Protein AF-0000000067639498 (afdb_homodimer)

Radius of gyration: 26.18 Å; Cα contacts (8 Å, |Δi|>4): 269; chains: 2; bounding box: 60×98×75 Å

Structure (mmCIF, N/CA/C/O backbone):
data_AF-0000000067639498-model_v1
#
loop_
_entity.id
_entity.type
_entity.pdbx_description
1 polymer 'RING-type domain-containing protein'
#
loop_
_atom_site.group_PDB
_atom_site.id
_atom_site.type_symbol
_atom_site.label_atom_id
_atom_site.label_alt_id
_atom_site.label_comp_id
_atom_site.label_asym_id
_atom_site.label_entity_id
_atom_site.label_seq_id
_atom_site.pdbx_PDB_ins_code
_atom_site.Cartn_x
_atom_site.Cartn_y
_atom_site.Cartn_z
_atom_site.occupancy
_atom_site.B_iso_or_equiv
_atom_site.auth_seq_id
_atom_site.auth_comp_id
_atom_site.auth_asym_id
_atom_site.auth_atom_id
_atom_site.pdbx_PDB_model_num
ATOM 1 N N . MET A 1 1 ? 8.68 11.305 17.203 1 74.62 1 MET A N 1
ATOM 2 C CA . MET A 1 1 ? 9.133 11.742 15.891 1 74.62 1 MET A CA 1
ATOM 3 C C . MET A 1 1 ? 8.445 13.031 15.477 1 74.62 1 MET A C 1
ATOM 5 O O . MET A 1 1 ? 7.238 13.195 15.688 1 74.62 1 MET A O 1
ATOM 9 N N . GLU A 1 2 ? 9.227 13.93 15.109 1 85.25 2 GLU A N 1
ATOM 10 C CA . GLU A 1 2 ? 8.695 15.219 14.664 1 85.25 2 GLU A CA 1
ATOM 11 C C . GLU A 1 2 ? 8.008 15.086 13.312 1 85.25 2 GLU A C 1
ATOM 13 O O . GLU A 1 2 ? 8.328 14.195 12.523 1 85.25 2 GLU A O 1
ATOM 18 N N . LEU A 1 3 ? 7.055 15.906 13.141 1 85.56 3 LEU A N 1
ATOM 19 C CA . LEU A 1 3 ? 6.27 15.891 11.906 1 85.56 3 LEU A CA 1
ATOM 20 C C . LEU A 1 3 ? 7.172 16.031 10.688 1 85.56 3 LEU A C 1
ATOM 22 O O . LEU A 1 3 ? 6.992 15.32 9.695 1 85.56 3 LEU A O 1
ATOM 26 N N . VAL A 1 4 ? 8.141 16.906 10.781 1 86.62 4 VAL A N 1
ATOM 27 C CA . VAL A 1 4 ? 9.023 17.156 9.648 1 86.62 4 VAL A CA 1
ATOM 28 C C . VAL A 1 4 ? 9.82 15.883 9.32 1 86.62 4 VAL A C 1
ATOM 30 O O . VAL A 1 4 ? 10 15.539 8.156 1 86.62 4 VAL A O 1
ATOM 33 N N . THR A 1 5 ? 10.312 15.18 10.312 1 92.62 5 THR A N 1
ATOM 34 C CA . THR A 1 5 ? 11.055 13.945 10.117 1 92.62 5 THR A CA 1
ATOM 35 C C . THR A 1 5 ? 10.164 12.859 9.531 1 92.62 5 THR A C 1
ATOM 37 O O . THR A 1 5 ? 10.586 12.109 8.648 1 92.62 5 THR A O 1
ATOM 40 N N . ALA A 1 6 ? 8.961 12.805 10 1 92.25 6 ALA A N 1
ATOM 41 C CA . ALA A 1 6 ? 8.016 11.82 9.484 1 92.25 6 ALA A CA 1
ATOM 42 C C . ALA A 1 6 ? 7.727 12.062 8 1 92.25 6 ALA A C 1
ATOM 44 O O . ALA A 1 6 ? 7.602 11.109 7.227 1 92.25 6 ALA A O 1
ATOM 45 N N . LEU A 1 7 ? 7.633 13.312 7.668 1 91.81 7 LEU A N 1
ATOM 46 C CA . LEU A 1 7 ? 7.34 13.641 6.277 1 91.81 7 LEU A CA 1
ATOM 47 C C . LEU A 1 7 ? 8.531 13.328 5.383 1 91.81 7 LEU A C 1
ATOM 49 O O . LEU A 1 7 ? 8.367 12.898 4.238 1 91.81 7 LEU A O 1
ATOM 53 N N . VAL A 1 8 ? 9.758 13.586 5.848 1 94.12 8 VAL A N 1
ATOM 54 C CA . VAL A 1 8 ? 10.961 13.242 5.105 1 94.12 8 VAL A CA 1
ATOM 55 C C . VAL A 1 8 ? 11.039 11.727 4.914 1 94.12 8 VAL A C 1
ATOM 57 O O . VAL A 1 8 ? 11.344 11.25 3.822 1 94.12 8 VAL A O 1
ATOM 60 N N . ASN A 1 9 ? 10.828 10.969 5.973 1 96.25 9 ASN A N 1
ATOM 61 C CA . ASN A 1 9 ? 10.828 9.516 5.895 1 96.25 9 ASN A CA 1
ATOM 62 C C . ASN A 1 9 ? 9.773 9 4.918 1 96.25 9 ASN A C 1
ATOM 64 O O . ASN A 1 9 ? 10.008 8.023 4.203 1 96.25 9 ASN A O 1
ATOM 68 N N . LEU A 1 10 ? 8.602 9.648 4.969 1 96.88 10 LEU A N 1
ATOM 69 C CA . LEU A 1 10 ? 7.535 9.266 4.055 1 96.88 10 LEU A CA 1
ATOM 70 C C . LEU A 1 10 ? 7.977 9.43 2.604 1 96.88 10 LEU A C 1
ATOM 72 O O . LEU A 1 10 ? 7.727 8.562 1.769 1 96.88 10 LEU A O 1
ATOM 76 N N . GLN A 1 11 ? 8.594 10.555 2.285 1 96.19 11 GLN A N 1
ATOM 77 C CA . GLN A 1 11 ? 9.102 10.805 0.94 1 96.19 11 GLN A CA 1
ATOM 78 C C . GLN A 1 11 ? 10.148 9.766 0.546 1 96.19 11 GLN A C 1
ATOM 80 O O . GLN A 1 11 ? 10.117 9.234 -0.565 1 96.19 11 GLN A O 1
ATOM 85 N N . GLU A 1 12 ? 11.078 9.477 1.388 1 97.5 12 GLU A N 1
ATOM 86 C CA . GLU A 1 12 ? 12.148 8.523 1.115 1 97.5 12 GLU A CA 1
ATOM 87 C C . GLU A 1 12 ? 11.586 7.125 0.862 1 97.5 12 GLU A C 1
ATOM 89 O O . GLU A 1 12 ? 12.008 6.445 -0.078 1 97.5 12 GLU A O 1
ATOM 94 N N . GLU A 1 13 ? 10.656 6.734 1.661 1 98.19 13 GLU A N 1
ATOM 95 C CA . GLU A 1 13 ? 10.102 5.391 1.547 1 98.19 13 GLU A CA 1
ATOM 96 C C . GLU A 1 13 ? 9.172 5.277 0.337 1 98.19 13 GLU A C 1
ATOM 98 O O . GLU A 1 13 ? 8.836 4.172 -0.092 1 98.19 13 GLU A O 1
ATOM 103 N N . SER A 1 14 ? 8.695 6.387 -0.206 1 98.62 14 SER A N 1
ATOM 104 C CA . SER A 1 14 ? 7.805 6.375 -1.362 1 98.62 14 SER A CA 1
ATOM 105 C C . SER A 1 14 ? 8.586 6.488 -2.664 1 98.62 14 SER A C 1
ATOM 107 O O . SER A 1 14 ? 8 6.66 -3.736 1 98.62 14 SER A O 1
ATOM 109 N N . SER A 1 15 ? 9.93 6.391 -2.568 1 98.75 15 SER A N 1
ATOM 110 C CA . SER A 1 15 ? 10.773 6.602 -3.74 1 98.75 15 SER A CA 1
ATOM 111 C C . SER A 1 15 ? 11.219 5.273 -4.344 1 98.75 15 SER A C 1
ATOM 113 O O . SER A 1 15 ? 11.414 4.289 -3.627 1 98.75 15 SER A O 1
ATOM 115 N N . CYS A 1 16 ? 11.32 5.219 -5.629 1 98.88 16 CYS A N 1
ATOM 116 C CA . CYS A 1 16 ? 11.938 4.121 -6.371 1 98.88 16 CYS A CA 1
ATOM 117 C C . CYS A 1 16 ? 13.43 4.051 -6.098 1 98.88 16 CYS A C 1
ATOM 119 O O . CYS A 1 16 ? 14.141 5.055 -6.219 1 98.88 16 CYS A O 1
ATOM 121 N N . PRO A 1 17 ? 13.953 2.861 -5.777 1 98.81 17 PRO A N 1
ATOM 122 C CA . PRO A 1 17 ? 15.383 2.783 -5.477 1 98.81 17 PRO A CA 1
ATOM 123 C C . PRO A 1 17 ? 16.266 2.932 -6.719 1 98.81 17 PRO A C 1
ATOM 125 O O . PRO A 1 17 ? 17.469 3.111 -6.602 1 98.81 17 PRO A O 1
ATOM 128 N N . ILE A 1 18 ? 15.758 2.883 -7.828 1 98.81 18 ILE A N 1
ATOM 129 C CA . ILE A 1 18 ? 16.547 2.986 -9.047 1 98.81 18 ILE A CA 1
ATOM 130 C C . ILE A 1 18 ? 16.641 4.445 -9.477 1 98.81 18 ILE A C 1
ATOM 132 O O . ILE A 1 18 ? 17.734 4.98 -9.648 1 98.81 18 ILE A O 1
ATOM 136 N N . CYS A 1 19 ? 15.578 5.152 -9.695 1 98.81 19 CYS A N 1
ATOM 137 C CA . CYS A 1 19 ? 15.594 6.504 -10.242 1 98.81 19 CYS A CA 1
ATOM 138 C C . CYS A 1 19 ? 15.531 7.539 -9.125 1 98.81 19 CYS A C 1
ATOM 140 O O . CYS A 1 19 ? 15.766 8.727 -9.352 1 98.81 19 CYS A O 1
ATOM 142 N N . LEU A 1 20 ? 15.109 7.184 -7.949 1 98.44 20 LEU A N 1
ATOM 143 C CA . LEU A 1 20 ? 15.078 7.988 -6.73 1 98.44 20 LEU A CA 1
ATOM 144 C C . LEU A 1 20 ? 13.945 9.008 -6.789 1 98.44 20 LEU A C 1
ATOM 146 O O . LEU A 1 20 ? 13.898 9.945 -5.984 1 98.44 20 LEU A O 1
ATOM 150 N N . GLU A 1 21 ? 13.008 8.875 -7.719 1 98.56 21 GLU A N 1
ATOM 151 C CA . GLU A 1 21 ? 11.766 9.641 -7.766 1 98.56 21 GLU A CA 1
ATOM 152 C C . GLU A 1 21 ? 10.625 8.875 -7.102 1 98.56 21 GLU A C 1
ATOM 154 O O . GLU A 1 21 ? 10.773 7.699 -6.77 1 98.56 21 GLU A O 1
ATOM 159 N N . TYR A 1 22 ? 9.5 9.578 -6.926 1 98.75 22 TYR A N 1
ATOM 160 C CA . TYR A 1 22 ? 8.312 8.875 -6.445 1 98.75 22 TYR A CA 1
ATOM 161 C C . TYR A 1 22 ? 7.961 7.715 -7.363 1 98.75 22 TYR A C 1
ATOM 163 O O . TYR A 1 22 ? 8 7.848 -8.586 1 98.75 22 TYR A O 1
ATOM 171 N N . LEU A 1 23 ? 7.613 6.648 -6.684 1 98.88 23 LEU A N 1
ATOM 172 C CA . LEU A 1 23 ? 7.262 5.445 -7.43 1 98.88 23 LEU A CA 1
ATOM 173 C C . LEU A 1 23 ? 6.164 5.738 -8.445 1 98.88 23 LEU A C 1
ATOM 175 O O . LEU A 1 23 ? 5.141 6.336 -8.102 1 98.88 23 LEU A O 1
ATOM 179 N N . LYS A 1 24 ? 6.414 5.344 -9.711 1 98.69 24 LYS A N 1
ATOM 180 C CA . LYS A 1 24 ? 5.418 5.426 -10.773 1 98.69 24 LYS A CA 1
ATOM 181 C C . LYS A 1 24 ? 5.023 4.035 -11.266 1 98.69 24 LYS A C 1
ATOM 183 O O . LYS A 1 24 ? 5.863 3.295 -11.781 1 98.69 24 LYS A O 1
ATOM 188 N N . ASP A 1 25 ? 3.713 3.758 -11.141 1 98.69 25 ASP A N 1
ATOM 189 C CA . ASP A 1 25 ? 3.213 2.43 -11.484 1 98.69 25 ASP A CA 1
ATOM 190 C C . ASP A 1 25 ? 4.059 1.338 -10.836 1 98.69 25 ASP A C 1
ATOM 192 O O . ASP A 1 25 ? 4.617 0.484 -11.523 1 98.69 25 ASP A O 1
ATOM 196 N N . PRO A 1 26 ? 4.105 1.351 -9.523 1 98.88 26 PRO A N 1
ATOM 197 C CA . PRO A 1 26 ? 5.039 0.47 -8.812 1 98.88 26 PRO A CA 1
ATOM 198 C C . PRO A 1 26 ? 4.719 -1.01 -9.016 1 98.88 26 PRO A C 1
ATOM 200 O O . PRO A 1 26 ? 3.549 -1.396 -9.047 1 98.88 26 PRO A O 1
ATOM 203 N N . VAL A 1 27 ? 5.75 -1.803 -9.133 1 98.88 27 VAL A N 1
ATOM 204 C CA . VAL A 1 27 ? 5.648 -3.254 -9.234 1 98.88 27 VAL A CA 1
ATOM 205 C C . VAL A 1 27 ? 6.52 -3.914 -8.172 1 98.88 27 VAL A C 1
ATOM 207 O O . VAL A 1 27 ? 7.566 -3.381 -7.797 1 98.88 27 VAL A O 1
ATOM 210 N N . THR A 1 28 ? 6.031 -4.984 -7.641 1 98.69 28 THR A N 1
ATOM 211 C CA . THR A 1 28 ? 6.734 -5.805 -6.66 1 98.69 28 THR A CA 1
ATOM 212 C C . THR A 1 28 ? 7.309 -7.059 -7.32 1 98.69 28 THR A C 1
ATOM 214 O O . THR A 1 28 ? 6.609 -7.75 -8.062 1 98.69 28 THR A O 1
ATOM 217 N N . ILE A 1 29 ? 8.578 -7.316 -7.039 1 98.19 29 ILE A N 1
ATOM 218 C CA . ILE A 1 29 ? 9.172 -8.516 -7.629 1 98.19 29 ILE A CA 1
ATOM 219 C C . ILE A 1 29 ? 9.242 -9.625 -6.582 1 98.19 29 ILE A C 1
ATOM 221 O O . ILE A 1 29 ? 8.766 -9.453 -5.457 1 98.19 29 ILE A O 1
ATOM 225 N N . ASN A 1 30 ? 9.852 -10.773 -6.855 1 96.44 30 ASN A N 1
ATOM 226 C CA . ASN A 1 30 ? 9.688 -12.008 -6.086 1 96.44 30 ASN A CA 1
ATOM 227 C C . ASN A 1 30 ? 10.383 -11.914 -4.73 1 96.44 30 ASN A C 1
ATOM 229 O O . ASN A 1 30 ? 10.008 -12.609 -3.789 1 96.44 30 ASN A O 1
ATOM 233 N N . CYS A 1 31 ? 11.391 -11.016 -4.625 1 97.31 31 CYS A N 1
ATOM 234 C CA . CYS A 1 31 ? 12.062 -10.859 -3.34 1 97.31 31 CYS A CA 1
ATOM 235 C C . CYS A 1 31 ? 11.281 -9.906 -2.434 1 97.31 31 CYS A C 1
ATOM 237 O O . CYS A 1 31 ? 11.594 -9.781 -1.248 1 97.31 31 CYS A O 1
ATOM 239 N N . GLY A 1 32 ? 10.305 -9.195 -3 1 98 32 GLY A N 1
ATOM 240 C CA . GLY A 1 32 ? 9.508 -8.289 -2.199 1 98 32 GLY A CA 1
ATOM 241 C C . GLY A 1 32 ? 9.875 -6.828 -2.396 1 98 32 GLY A C 1
ATOM 242 O O . GLY A 1 32 ? 9.164 -5.934 -1.936 1 98 32 GLY A O 1
ATOM 243 N N . HIS A 1 33 ? 10.922 -6.566 -3.17 1 98.62 33 HIS A N 1
ATOM 244 C CA . HIS A 1 33 ? 11.305 -5.184 -3.426 1 98.62 33 HIS A CA 1
ATOM 245 C C . HIS A 1 33 ? 10.453 -4.574 -4.535 1 98.62 33 HIS A C 1
ATOM 247 O O . HIS A 1 33 ? 9.938 -5.293 -5.391 1 98.62 33 HIS A O 1
ATOM 253 N N . ASN A 1 34 ? 10.281 -3.242 -4.465 1 98.88 34 ASN A N 1
ATOM 254 C CA . ASN A 1 34 ? 9.414 -2.525 -5.391 1 98.88 34 ASN A CA 1
ATOM 255 C C . ASN A 1 34 ? 10.195 -1.521 -6.234 1 98.88 34 ASN A C 1
ATOM 257 O O . ASN A 1 34 ? 11.172 -0.94 -5.762 1 98.88 34 ASN A O 1
ATOM 261 N N . PHE A 1 35 ? 9.742 -1.264 -7.449 1 98.94 35 PHE A N 1
ATOM 262 C CA . PHE A 1 35 ? 10.328 -0.336 -8.414 1 98.94 35 PHE A CA 1
ATOM 263 C C . PHE A 1 35 ? 9.25 0.256 -9.312 1 98.94 35 PHE A C 1
ATOM 265 O O . PHE A 1 35 ? 8.156 -0.291 -9.422 1 98.94 35 PHE A O 1
ATOM 272 N N . CYS A 1 36 ? 9.594 1.396 -9.922 1 98.94 36 CYS A N 1
ATOM 273 C CA . CYS A 1 36 ? 8.781 1.744 -11.086 1 98.94 36 CYS A CA 1
ATOM 274 C C . CYS A 1 36 ? 8.797 0.622 -12.109 1 98.94 36 CYS A C 1
ATOM 276 O O . CYS A 1 36 ? 9.836 0.007 -12.359 1 98.94 36 CYS A O 1
ATOM 278 N N . ARG A 1 37 ? 7.664 0.473 -12.703 1 98.81 37 ARG A N 1
ATOM 279 C CA . ARG A 1 37 ? 7.617 -0.522 -13.773 1 98.81 37 ARG A CA 1
ATOM 280 C C . ARG A 1 37 ? 8.633 -0.2 -14.867 1 98.81 37 ARG A C 1
ATOM 282 O O . ARG A 1 37 ? 9.352 -1.085 -15.336 1 98.81 37 ARG A O 1
ATOM 289 N N . SER A 1 38 ? 8.688 1.001 -15.258 1 98.81 38 SER A N 1
ATOM 290 C CA . SER A 1 38 ? 9.586 1.416 -16.328 1 98.81 38 SER A CA 1
ATOM 291 C C . SER A 1 38 ? 11.047 1.238 -15.93 1 98.81 38 SER A C 1
ATOM 293 O O . SER A 1 38 ? 11.867 0.8 -16.75 1 98.81 38 SER A O 1
ATOM 295 N N . CYS A 1 39 ? 11.406 1.563 -14.727 1 98.81 39 CYS A N 1
ATOM 296 C CA . CYS A 1 39 ? 12.781 1.415 -14.242 1 98.81 39 CYS A CA 1
ATOM 297 C C . CYS A 1 39 ? 13.203 -0.049 -14.25 1 98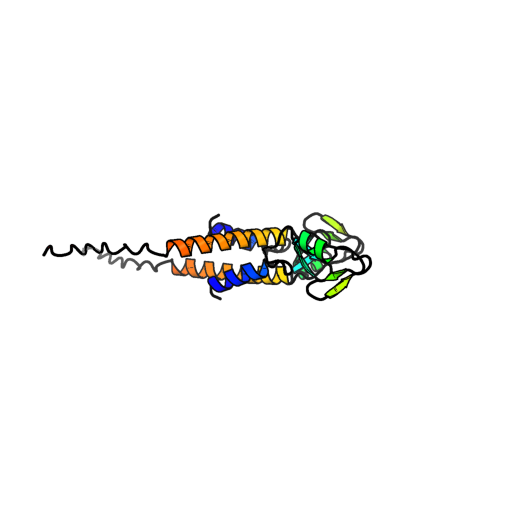.81 39 CYS A C 1
ATOM 299 O O . CYS A 1 39 ? 14.32 -0.375 -14.656 1 98.81 39 CYS A O 1
ATOM 301 N N . LEU A 1 40 ? 12.297 -0.865 -13.797 1 98.75 40 LEU A N 1
ATOM 302 C CA . LEU A 1 40 ? 12.617 -2.289 -13.773 1 98.75 40 LEU A CA 1
ATOM 303 C C . LEU A 1 40 ? 12.812 -2.824 -15.188 1 98.75 40 LEU A C 1
ATOM 305 O O . LEU A 1 40 ? 13.734 -3.607 -15.438 1 98.75 40 LEU A O 1
ATOM 309 N N . ASN A 1 41 ? 11.93 -2.436 -16 1 98.31 41 ASN A N 1
ATOM 310 C CA . ASN A 1 41 ? 12.039 -2.883 -17.391 1 98.31 41 ASN A CA 1
ATOM 311 C C . ASN A 1 41 ? 13.375 -2.479 -18 1 98.31 41 ASN A C 1
ATOM 313 O O . ASN A 1 41 ? 13.961 -3.238 -18.781 1 98.31 41 ASN A O 1
ATOM 317 N N . VAL A 1 42 ? 13.75 -1.29 -17.781 1 98.5 42 VAL A N 1
ATOM 318 C CA . VAL A 1 42 ? 15.039 -0.824 -18.281 1 98.5 42 VAL A CA 1
ATOM 319 C C . VAL A 1 42 ? 16.156 -1.658 -17.656 1 98.5 42 VAL A C 1
ATOM 321 O O . VAL A 1 42 ? 17.094 -2.064 -18.359 1 98.5 42 VAL A O 1
ATOM 324 N N . SER A 1 43 ? 16.156 -1.893 -16.312 1 97.94 43 SER A N 1
ATOM 325 C CA . SER A 1 43 ? 17.172 -2.646 -15.602 1 97.94 43 SER A CA 1
ATOM 326 C C . SER A 1 43 ? 17.297 -4.066 -16.141 1 97.94 43 SER A C 1
ATOM 328 O O . SER A 1 43 ? 18.391 -4.645 -16.141 1 97.94 43 SER A O 1
ATOM 330 N N . TRP A 1 44 ? 16.25 -4.605 -16.547 1 97.94 44 TRP A N 1
ATOM 331 C CA . TRP A 1 44 ? 16.234 -6 -16.984 1 97.94 44 TRP A CA 1
ATOM 332 C C . TRP A 1 44 ? 16.234 -6.086 -18.516 1 97.94 44 TRP A C 1
ATOM 334 O O . TRP A 1 44 ? 16.016 -7.156 -19.078 1 97.94 44 TRP A O 1
ATOM 344 N N . LYS A 1 45 ? 16.562 -4.891 -18.969 1 95.38 45 LYS A N 1
ATOM 345 C CA . LYS A 1 45 ? 16.547 -4.824 -20.422 1 95.38 45 LYS A CA 1
ATOM 346 C C . LYS A 1 45 ? 17.578 -5.762 -21.031 1 95.38 45 LYS A C 1
ATOM 348 O O . LYS A 1 45 ? 18.719 -5.816 -20.562 1 95.38 45 LYS A O 1
ATOM 353 N N . ASP A 1 46 ? 17.422 -6.66 -21.734 1 95.69 46 ASP A N 1
ATOM 354 C CA . ASP A 1 46 ? 18.312 -7.508 -22.531 1 95.69 46 ASP A CA 1
ATOM 355 C C . ASP A 1 46 ? 18.734 -8.75 -21.734 1 95.69 46 ASP A C 1
ATOM 357 O O . ASP A 1 46 ? 19.703 -9.414 -22.094 1 95.69 46 ASP A O 1
ATOM 361 N N . LEU A 1 47 ? 18.234 -8.883 -20.625 1 94.25 47 LEU A N 1
ATOM 362 C CA . LEU A 1 47 ? 18.484 -10.102 -19.859 1 94.25 47 LEU A CA 1
ATOM 363 C C . LEU A 1 47 ? 17.562 -11.227 -20.312 1 94.25 47 LEU A C 1
ATOM 365 O O . LEU A 1 47 ? 16.406 -10.984 -20.656 1 94.25 47 LEU A O 1
ATOM 369 N N . ASP A 1 48 ? 18.094 -12.43 -20.344 1 92.19 48 ASP A N 1
ATOM 370 C CA . ASP A 1 48 ? 17.281 -13.5 -20.922 1 92.19 48 ASP A CA 1
ATOM 371 C C . ASP A 1 48 ? 17.062 -14.625 -19.906 1 92.19 48 ASP A C 1
ATOM 373 O O . ASP A 1 48 ? 16.062 -15.344 -19.969 1 92.19 48 ASP A O 1
ATOM 377 N N . ASP A 1 49 ? 18 -14.844 -19.016 1 92.19 49 ASP A N 1
ATOM 378 C CA . ASP A 1 49 ? 17.875 -16.062 -18.219 1 92.19 49 ASP A CA 1
ATOM 379 C C . ASP A 1 49 ? 17.938 -15.75 -16.734 1 92.19 49 ASP A C 1
ATOM 381 O O . ASP A 1 49 ? 17.688 -16.625 -15.891 1 92.19 49 ASP A O 1
ATOM 385 N N . THR A 1 50 ? 18.422 -14.656 -16.375 1 95.38 50 THR A N 1
ATOM 386 C CA . THR A 1 50 ? 18.469 -14.242 -14.977 1 95.38 50 THR A CA 1
ATOM 387 C C . THR A 1 50 ? 17.984 -12.805 -14.828 1 95.38 50 THR A C 1
ATOM 389 O O . THR A 1 50 ? 18.266 -11.953 -15.68 1 95.38 50 THR A O 1
ATOM 392 N N . PHE A 1 51 ? 17.344 -12.57 -13.773 1 97.69 51 PHE A N 1
ATOM 393 C CA . PHE A 1 51 ? 16.781 -11.258 -13.516 1 97.69 51 PHE A CA 1
ATOM 394 C C . PHE A 1 51 ? 17.031 -10.836 -12.07 1 97.69 51 PHE A C 1
ATOM 396 O O . PHE A 1 51 ? 16.172 -11.039 -11.203 1 97.69 51 PHE A O 1
ATOM 403 N N . PRO A 1 52 ? 18.125 -10.211 -11.82 1 98.06 52 PRO A N 1
ATOM 404 C CA . PRO A 1 52 ? 18.484 -9.844 -10.453 1 98.06 52 PRO A CA 1
ATOM 405 C C . PRO A 1 52 ? 17.703 -8.641 -9.93 1 98.06 52 PRO A C 1
ATOM 407 O O . PRO A 1 52 ? 17.438 -7.707 -10.68 1 98.06 52 PRO A O 1
ATOM 410 N N . CYS A 1 53 ? 17.359 -8.727 -8.688 1 98.5 53 CYS A N 1
ATOM 411 C CA . CYS A 1 53 ? 16.781 -7.547 -8.039 1 98.5 53 CYS A CA 1
ATOM 412 C C . CYS A 1 53 ? 17.797 -6.41 -7.988 1 98.5 53 CYS A C 1
ATOM 414 O O . CYS A 1 53 ? 18.922 -6.602 -7.527 1 98.5 53 CYS A O 1
ATOM 416 N N . PRO A 1 54 ? 17.484 -5.215 -8.328 1 98.5 54 PRO A N 1
ATOM 417 C CA . PRO A 1 54 ? 18.422 -4.09 -8.305 1 98.5 54 PRO A CA 1
ATOM 418 C C . PRO A 1 54 ? 18.844 -3.713 -6.887 1 98.5 54 PRO A C 1
ATOM 420 O O . PRO A 1 54 ? 19.844 -3.004 -6.703 1 98.5 54 PRO A O 1
ATOM 423 N N . VAL A 1 55 ? 18.094 -4.215 -5.938 1 98.56 55 VAL A N 1
ATOM 424 C CA . VAL A 1 55 ? 18.375 -3.832 -4.559 1 98.56 55 VAL A CA 1
ATOM 425 C C . VAL A 1 55 ? 19.156 -4.949 -3.861 1 98.56 55 VAL A C 1
ATOM 427 O O . VAL A 1 55 ? 20.297 -4.75 -3.443 1 98.56 55 VAL A O 1
ATOM 430 N N . CYS A 1 56 ? 18.703 -6.148 -3.791 1 98.06 56 CYS A N 1
ATOM 431 C CA . CYS A 1 56 ? 19.328 -7.215 -3.01 1 98.06 56 CYS A CA 1
ATOM 432 C C . CYS A 1 56 ? 20.141 -8.141 -3.902 1 98.06 56 CYS A C 1
ATOM 434 O O . CYS A 1 56 ? 20.922 -8.961 -3.408 1 98.06 56 CYS A O 1
ATOM 436 N N . ARG A 1 57 ? 20 -8.148 -5.168 1 97.56 57 ARG A N 1
ATOM 437 C CA . ARG A 1 57 ? 20.766 -8.836 -6.203 1 97.56 57 ARG A CA 1
ATOM 438 C C . ARG A 1 57 ? 20.406 -10.312 -6.266 1 97.56 57 ARG A C 1
ATOM 440 O O . ARG A 1 57 ? 21.078 -11.102 -6.934 1 97.56 57 ARG A O 1
ATOM 447 N N . PHE A 1 58 ? 19.391 -10.711 -5.531 1 97.12 58 PHE A N 1
ATOM 448 C CA . PHE A 1 58 ? 18.906 -12.07 -5.73 1 97.12 58 PHE A CA 1
ATOM 449 C C . PHE A 1 58 ? 18.438 -12.273 -7.164 1 97.12 58 PHE A C 1
ATOM 451 O O . PHE A 1 58 ? 17.703 -11.438 -7.703 1 97.12 58 PHE A O 1
ATOM 458 N N . CYS A 1 59 ? 18.766 -13.406 -7.766 1 96.38 59 CYS A N 1
ATOM 459 C CA . CYS A 1 59 ? 18.453 -13.688 -9.164 1 96.38 59 CYS A CA 1
ATOM 460 C C . CYS A 1 59 ? 17.219 -14.57 -9.273 1 96.38 59 CYS A C 1
ATOM 462 O O . CYS A 1 59 ? 17.047 -15.508 -8.492 1 96.38 59 CYS A O 1
ATOM 464 N N . PHE A 1 60 ? 16.391 -14.172 -10.25 1 95.62 60 PHE A N 1
ATOM 465 C CA . PHE A 1 60 ? 15.219 -14.977 -10.531 1 95.62 60 PHE A CA 1
ATOM 466 C C . PHE A 1 60 ? 15.25 -15.484 -11.969 1 95.62 60 PHE A C 1
ATOM 468 O O . PHE A 1 60 ? 15.75 -14.805 -12.867 1 95.62 60 PHE A O 1
ATOM 475 N N . PRO A 1 61 ? 14.734 -16.656 -12.125 1 93.81 61 PRO A N 1
ATOM 476 C CA . PRO A 1 61 ? 14.828 -17.281 -13.445 1 93.81 61 PRO A CA 1
ATOM 477 C C . PRO A 1 61 ? 13.852 -16.688 -14.461 1 93.81 61 PRO A C 1
ATOM 479 O O . PRO A 1 61 ? 14.062 -16.797 -15.672 1 93.81 61 PRO A O 1
ATOM 482 N N . TYR A 1 62 ? 12.828 -16.062 -14.062 1 93.44 62 TYR A N 1
ATOM 483 C CA . TYR A 1 62 ? 11.828 -15.492 -14.953 1 93.44 62 TYR A CA 1
ATOM 484 C C . TYR A 1 62 ? 11.555 -14.039 -14.602 1 93.44 62 TYR A C 1
ATOM 486 O O . TYR A 1 62 ? 11.664 -13.633 -13.445 1 93.44 62 TYR A O 1
ATOM 494 N N . LYS A 1 63 ? 11.211 -13.422 -15.68 1 93.94 63 LYS A N 1
ATOM 495 C CA . LYS A 1 63 ? 10.734 -12.055 -15.5 1 93.94 63 LYS A CA 1
ATOM 496 C C . LYS A 1 63 ? 9.344 -12.039 -14.867 1 93.94 63 LYS A C 1
ATOM 498 O O . LYS A 1 63 ? 8.344 -12.328 -15.539 1 93.94 63 LYS A O 1
ATOM 503 N N . SER A 1 64 ? 9.312 -11.789 -13.594 1 94.5 64 SER A N 1
ATOM 504 C CA . SER A 1 64 ? 8.031 -11.805 -12.898 1 94.5 64 SER A CA 1
ATOM 505 C C . SER A 1 64 ? 7.906 -10.625 -11.938 1 94.5 64 SER A C 1
ATOM 507 O O . SER A 1 64 ? 8.836 -10.352 -11.172 1 94.5 64 SER A O 1
ATOM 509 N N . PHE A 1 65 ? 6.848 -9.891 -12.141 1 97.38 65 PHE A N 1
ATOM 510 C CA . PHE A 1 65 ? 6.496 -8.828 -11.219 1 97.38 65 PHE A CA 1
ATOM 511 C C . PHE A 1 65 ? 4.984 -8.641 -11.156 1 97.38 65 PHE A C 1
ATOM 513 O O . PHE A 1 65 ? 4.262 -9.094 -12.047 1 97.38 65 PHE A O 1
ATOM 520 N N . ARG A 1 66 ? 4.586 -7.949 -10.023 1 97.62 66 ARG A N 1
ATOM 521 C CA . ARG A 1 66 ? 3.172 -7.676 -9.797 1 97.62 66 ARG A CA 1
ATOM 522 C C . ARG A 1 66 ? 2.932 -6.188 -9.562 1 97.62 66 ARG A C 1
ATOM 524 O O . ARG A 1 66 ? 3.711 -5.531 -8.867 1 97.62 66 ARG A O 1
ATOM 531 N N . ARG A 1 67 ? 1.874 -5.727 -10.273 1 98.19 67 ARG A N 1
ATOM 532 C CA . ARG A 1 67 ? 1.48 -4.367 -9.914 1 98.19 67 ARG A CA 1
ATOM 533 C C . ARG A 1 67 ? 1.098 -4.273 -8.445 1 98.19 67 ARG A C 1
ATOM 535 O O . ARG A 1 67 ? 0.587 -5.234 -7.867 1 98.19 67 ARG A O 1
ATOM 542 N N . ASN A 1 68 ? 1.351 -3.168 -7.824 1 98.44 68 ASN A N 1
ATOM 543 C CA . ASN A 1 68 ? 0.988 -2.93 -6.43 1 98.44 68 ASN A CA 1
ATOM 544 C C . ASN A 1 68 ? 0.179 -1.646 -6.273 1 98.44 68 ASN A C 1
ATOM 546 O O . ASN A 1 68 ? 0.728 -0.601 -5.922 1 98.44 68 ASN A O 1
ATOM 550 N N . PRO A 1 69 ? -1.091 -1.738 -6.496 1 97.62 69 PRO A N 1
ATOM 551 C CA . PRO A 1 69 ? -1.934 -0.54 -6.484 1 97.62 69 PRO A CA 1
ATOM 552 C C . PRO A 1 69 ? -1.925 0.17 -5.133 1 97.62 69 PRO A C 1
ATOM 554 O O . PRO A 1 69 ? -2.031 1.398 -5.074 1 97.62 69 PRO A O 1
ATOM 557 N N . GLN A 1 70 ? -1.907 -0.622 -4.078 1 98.25 70 GLN A N 1
ATOM 558 C CA . GLN A 1 70 ? -1.878 0.006 -2.76 1 98.25 70 GLN A CA 1
ATOM 559 C C . GLN A 1 70 ? -0.636 0.876 -2.592 1 98.25 70 GLN A C 1
ATOM 561 O O . GLN A 1 70 ? -0.714 1.982 -2.053 1 98.25 70 GLN A O 1
ATOM 566 N N . LEU A 1 71 ? 0.473 0.388 -2.982 1 98.25 71 LEU A N 1
ATOM 567 C CA . LEU A 1 71 ? 1.71 1.161 -2.971 1 98.25 71 LEU A CA 1
ATOM 568 C C . LEU A 1 71 ? 1.594 2.389 -3.867 1 98.25 71 LEU A C 1
ATOM 570 O O . LEU A 1 71 ? 2.109 3.457 -3.535 1 98.25 71 LEU A O 1
ATOM 574 N N . ARG A 1 72 ? 1.009 2.287 -5.004 1 98.56 72 ARG A N 1
ATOM 575 C CA . ARG A 1 72 ? 0.761 3.42 -5.891 1 98.56 72 ARG A CA 1
ATOM 576 C C . ARG A 1 72 ? -0.032 4.508 -5.176 1 98.56 72 ARG A C 1
ATOM 578 O O . ARG A 1 72 ? 0.343 5.684 -5.211 1 98.56 72 ARG A O 1
ATOM 585 N N . ASN A 1 73 ? -1.096 4.094 -4.551 1 98.31 73 ASN A N 1
ATOM 586 C CA . ASN A 1 73 ? -1.945 5.055 -3.852 1 98.31 73 ASN A CA 1
ATOM 587 C C . ASN A 1 73 ? -1.193 5.754 -2.723 1 98.31 73 ASN A C 1
ATOM 589 O O . ASN A 1 73 ? -1.314 6.969 -2.549 1 98.31 73 ASN A O 1
ATOM 593 N N . LEU A 1 74 ? -0.46 4.949 -1.961 1 98.5 74 LEU A N 1
ATOM 594 C CA . LEU A 1 74 ? 0.33 5.512 -0.872 1 98.5 74 LEU A CA 1
ATOM 595 C C . LEU A 1 74 ? 1.331 6.535 -1.4 1 98.5 74 LEU A C 1
ATOM 597 O O . LEU A 1 74 ? 1.521 7.594 -0.797 1 98.5 74 LEU A O 1
ATOM 601 N N . THR A 1 75 ? 1.971 6.238 -2.494 1 98.44 75 THR A N 1
ATOM 602 C CA . THR A 1 75 ? 2.943 7.137 -3.105 1 98.44 75 THR A CA 1
ATOM 603 C C . THR A 1 75 ? 2.277 8.438 -3.541 1 98.44 75 THR A C 1
ATOM 605 O O . THR A 1 75 ? 2.838 9.523 -3.359 1 98.44 75 THR A O 1
ATOM 608 N N . GLU A 1 76 ? 1.117 8.375 -4.074 1 97.88 76 GLU A N 1
ATOM 609 C CA . GLU A 1 76 ? 0.38 9.562 -4.496 1 97.88 76 GLU A CA 1
ATOM 610 C C . GLU A 1 76 ? 0.022 10.445 -3.303 1 97.88 76 GLU A C 1
ATOM 612 O O . GLU A 1 76 ? 0.084 11.672 -3.389 1 97.88 76 GLU A O 1
ATOM 617 N N . ILE A 1 77 ? -0.384 9.844 -2.268 1 97.12 77 ILE A N 1
ATOM 618 C CA . ILE A 1 77 ? -0.71 10.586 -1.055 1 97.12 77 ILE A CA 1
ATOM 619 C C . ILE A 1 77 ? 0.543 11.266 -0.516 1 97.12 77 ILE A C 1
ATOM 621 O O . ILE A 1 77 ? 0.49 12.422 -0.078 1 97.12 77 ILE A O 1
ATOM 625 N N . ALA A 1 78 ? 1.627 10.531 -0.49 1 96.75 78 ALA A N 1
ATOM 626 C CA . ALA A 1 78 ? 2.9 11.102 -0.057 1 96.75 78 ALA A CA 1
ATOM 627 C C . ALA A 1 78 ? 3.246 12.344 -0.867 1 96.75 78 ALA A C 1
ATOM 629 O O . ALA A 1 78 ? 3.717 13.344 -0.313 1 96.75 78 ALA A O 1
ATOM 630 N N . LYS A 1 79 ? 3.072 12.328 -2.133 1 95.19 79 LYS A N 1
ATOM 631 C CA . LYS A 1 79 ? 3.326 13.469 -3.01 1 95.19 79 LYS A CA 1
ATOM 632 C C . LYS A 1 79 ? 2.449 14.656 -2.633 1 95.19 79 LYS A C 1
ATOM 634 O O . LYS A 1 79 ? 2.924 15.797 -2.586 1 95.19 79 LYS A O 1
ATOM 639 N N . GLN A 1 80 ? 1.208 14.367 -2.377 1 93.75 80 GLN A N 1
ATOM 640 C CA . GLN A 1 80 ? 0.263 15.414 -2.004 1 93.75 80 GLN A CA 1
ATOM 641 C C . GLN A 1 80 ? 0.657 16.062 -0.682 1 93.75 80 GLN A C 1
ATOM 643 O O . GLN A 1 80 ? 0.584 17.297 -0.54 1 93.75 80 GLN A O 1
ATOM 648 N N . LEU A 1 81 ? 1.052 15.258 0.257 1 92.12 81 LEU A N 1
ATOM 649 C CA . LEU A 1 81 ? 1.458 15.758 1.565 1 92.12 81 LEU A CA 1
ATOM 650 C C . LEU A 1 81 ? 2.705 16.625 1.45 1 92.12 81 LEU A C 1
ATOM 652 O O . LEU A 1 81 ? 2.83 17.641 2.15 1 92.12 81 LEU A O 1
ATOM 656 N N . SER A 1 82 ? 3.6 16.234 0.627 1 90.44 82 SER A N 1
ATOM 657 C CA . SER A 1 82 ? 4.816 17.016 0.413 1 90.44 82 SER A CA 1
ATOM 658 C C . SER A 1 82 ? 4.5 18.375 -0.188 1 90.44 82 SER A C 1
ATOM 660 O O . SER A 1 82 ? 5.168 19.375 0.123 1 90.44 82 SER A O 1
ATOM 662 N N . ARG A 1 83 ? 3.562 18.5 -0.967 1 88.69 83 ARG A N 1
ATOM 663 C CA . ARG A 1 83 ? 3.162 19.766 -1.579 1 88.69 83 ARG A CA 1
ATOM 664 C C . ARG A 1 83 ? 2.545 20.703 -0.546 1 88.69 83 ARG A C 1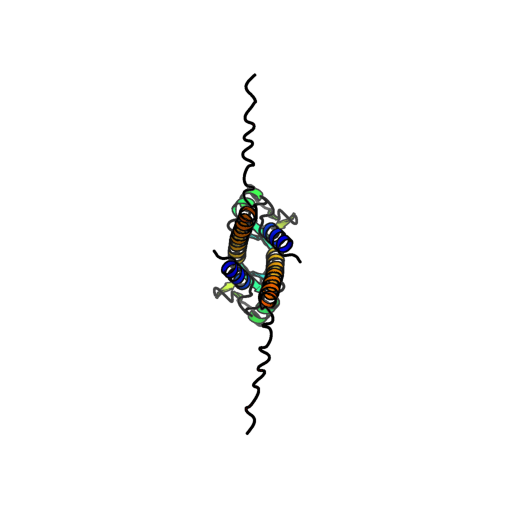
ATOM 666 O O . ARG A 1 83 ? 2.748 21.922 -0.604 1 88.69 83 ARG A O 1
ATOM 673 N N . LEU A 1 84 ? 1.8 20.109 0.325 1 82.44 84 LEU A N 1
ATOM 674 C CA . LEU A 1 84 ? 1.17 20.906 1.377 1 82.44 84 LEU A CA 1
ATOM 675 C C . LEU A 1 84 ? 2.219 21.516 2.305 1 82.44 84 LEU A C 1
ATOM 677 O O . LEU A 1 84 ? 2.059 22.641 2.775 1 82.44 84 LEU A O 1
ATOM 681 N N . LYS A 1 85 ? 3.252 20.781 2.586 1 76.12 85 LYS A N 1
ATOM 682 C CA . LYS A 1 85 ? 4.34 21.297 3.412 1 76.12 85 LYS A CA 1
ATOM 683 C C . LYS A 1 85 ? 5.035 22.484 2.734 1 76.12 85 LYS A C 1
ATOM 685 O O . LYS A 1 85 ? 5.336 23.484 3.381 1 76.12 85 LYS A O 1
ATOM 690 N N . LYS A 1 86 ? 5.258 22.422 1.527 1 79.19 86 LYS A N 1
ATOM 691 C CA . LYS A 1 86 ? 5.941 23.484 0.796 1 79.19 86 LYS A CA 1
ATOM 692 C C . LYS A 1 86 ? 5.102 24.75 0.753 1 79.19 86 LYS A C 1
ATOM 694 O O . LYS A 1 86 ? 5.625 25.859 0.922 1 79.19 86 LYS A O 1
ATOM 699 N N . LYS A 1 87 ? 3.9 24.672 0.703 1 77.19 87 LYS A N 1
ATOM 700 C CA . LYS A 1 87 ? 3.016 25.828 0.7 1 77.19 87 LYS A CA 1
ATOM 701 C C . LYS A 1 87 ? 3.012 26.531 2.061 1 77.19 87 LYS A C 1
ATOM 703 O O . LYS A 1 87 ? 3.025 27.75 2.137 1 77.19 87 LYS A O 1
ATOM 708 N N . ARG A 1 88 ? 3.139 25.844 3.178 1 69.44 88 ARG A N 1
ATOM 709 C CA . ARG A 1 88 ? 3.143 26.422 4.52 1 69.44 88 ARG A CA 1
ATOM 710 C C . ARG A 1 88 ? 4.457 27.141 4.809 1 69.44 88 ARG A C 1
A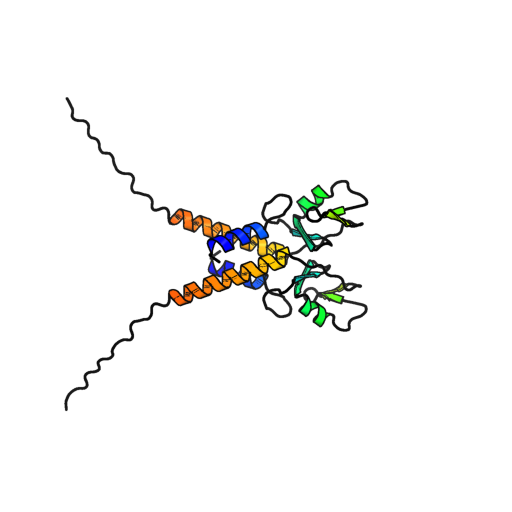TOM 712 O O . ARG A 1 88 ? 4.473 28.188 5.445 1 69.44 88 ARG A O 1
ATOM 719 N N . ARG A 1 89 ? 5.559 26.609 4.34 1 70.12 89 ARG A N 1
ATOM 720 C CA . ARG A 1 89 ? 6.867 27.234 4.539 1 70.12 89 ARG A CA 1
ATOM 721 C C . ARG A 1 89 ? 6.973 28.547 3.768 1 70.12 89 ARG A C 1
ATOM 723 O O . ARG A 1 89 ? 7.551 29.516 4.262 1 70.12 89 ARG A O 1
ATOM 730 N N . SER A 1 90 ? 6.352 28.516 2.625 1 69.75 90 SER A N 1
ATOM 731 C CA . SER A 1 90 ? 6.41 29.734 1.826 1 69.75 90 SER A CA 1
ATOM 732 C C . SER A 1 90 ? 5.543 30.828 2.436 1 69.75 90 SER A C 1
ATOM 734 O O . SER A 1 90 ? 5.863 32.031 2.316 1 69.75 90 SER A O 1
ATOM 736 N N . SER A 1 91 ? 4.441 30.453 3.102 1 64.38 91 SER A N 1
ATOM 737 C CA . SER A 1 91 ? 3.545 31.453 3.678 1 64.38 91 SER A CA 1
ATOM 738 C C . SER A 1 91 ? 4.117 32.031 4.965 1 64.38 91 SER A C 1
ATOM 740 O O . SER A 1 91 ? 3.764 33.125 5.367 1 64.38 91 SER A O 1
ATOM 742 N N . SER A 1 92 ? 4.855 31.219 5.68 1 60.22 92 SER A N 1
ATOM 743 C CA . SER A 1 92 ? 5.406 31.734 6.93 1 60.22 92 SER A CA 1
ATOM 744 C C . SER A 1 92 ? 6.535 32.719 6.664 1 60.22 92 SER A C 1
ATOM 746 O O . SER A 1 92 ? 7.082 33.312 7.594 1 60.22 92 SER A O 1
ATOM 748 N N . TRP A 1 93 ? 7.043 32.781 5.43 1 57.22 93 TRP A N 1
ATOM 749 C CA . TRP A 1 93 ? 8.031 33.844 5.207 1 57.22 93 TRP A CA 1
ATOM 750 C C . TRP A 1 93 ? 7.367 35.219 5.152 1 57.22 93 TRP A C 1
ATOM 752 O O . TRP A 1 93 ? 6.594 35.5 4.234 1 57.22 93 TRP A O 1
ATOM 762 N N . PRO A 1 94 ? 7.129 35.875 6.312 1 56.62 94 PRO A N 1
ATOM 763 C CA . PRO A 1 94 ? 6.586 37.219 6.27 1 56.62 94 PRO A CA 1
ATOM 764 C C . PRO A 1 94 ? 7.328 38.125 5.285 1 56.62 94 PRO A C 1
ATOM 766 O O . PRO A 1 94 ? 8.539 37.969 5.098 1 56.62 94 PRO A O 1
ATOM 769 N N . MET A 1 95 ? 6.711 38.656 4.172 1 53.19 95 MET A N 1
ATOM 770 C CA . MET A 1 95 ? 7.293 39.781 3.416 1 53.19 95 MET A CA 1
ATOM 771 C C . MET A 1 95 ? 7.883 40.812 4.352 1 53.19 95 MET A C 1
ATOM 773 O O . MET A 1 95 ? 7.164 41.406 5.164 1 53.19 95 MET A O 1
ATOM 777 N N . LEU A 1 96 ? 9.07 40.75 4.754 1 54.94 96 LEU A N 1
ATOM 778 C CA . LEU A 1 96 ? 9.695 41.875 5.414 1 54.94 96 LEU A CA 1
ATOM 779 C C . LEU A 1 96 ? 9.445 43.156 4.637 1 54.94 96 LEU A C 1
ATOM 781 O O . LEU A 1 96 ? 9.562 43.188 3.41 1 54.94 96 LEU A O 1
ATOM 785 N N . PRO A 1 97 ? 8.633 44.062 5.156 1 53.81 97 PRO A N 1
ATOM 786 C CA . PRO A 1 97 ? 8.492 45.344 4.465 1 53.81 97 PRO A CA 1
ATOM 787 C C . PRO A 1 97 ? 9.828 45.969 4.074 1 53.81 97 PRO A C 1
ATOM 789 O O . PRO A 1 97 ? 10.797 45.875 4.836 1 53.81 97 PRO A O 1
ATOM 792 N N . GLY A 1 98 ? 10.211 45.844 2.781 1 49.41 98 GLY A N 1
ATOM 793 C CA . GLY A 1 98 ? 11.367 46.562 2.254 1 49.41 98 GLY A CA 1
ATOM 794 C C . GLY A 1 98 ? 11.531 47.969 2.836 1 49.41 98 GLY A C 1
ATOM 795 O O . GLY A 1 98 ? 10.547 48.656 3.033 1 49.41 98 GLY A O 1
ATOM 796 N N . LYS A 1 99 ? 12.516 48.219 3.65 1 51.5 99 LYS A N 1
ATOM 797 C CA . LYS A 1 99 ? 12.898 49.562 4.141 1 51.5 99 LYS A CA 1
ATOM 798 C C . LYS A 1 99 ? 12.977 50.562 3.002 1 51.5 99 LYS A C 1
ATOM 800 O O . LYS A 1 99 ? 13.641 50.312 1.992 1 51.5 99 LYS A O 1
ATOM 805 N N . LEU A 1 100 ? 11.984 51.438 2.725 1 51.06 100 LEU A N 1
ATOM 806 C CA . LEU A 1 100 ? 12.062 52.656 1.905 1 51.06 100 LEU A CA 1
ATOM 807 C C . LEU A 1 100 ? 13.281 53.5 2.281 1 51.06 100 LEU A C 1
ATOM 809 O O . LEU A 1 100 ? 13.414 53.906 3.428 1 51.06 100 LEU A O 1
ATOM 813 N N . GLY A 1 101 ? 14.516 53.156 1.882 1 44.72 101 GLY A N 1
ATOM 814 C CA . GLY A 1 101 ? 15.68 54 2.027 1 44.72 101 GLY A CA 1
ATOM 815 C C . GLY A 1 101 ? 15.5 55.375 1.386 1 44.72 101 GLY A C 1
ATOM 816 O O . GLY A 1 101 ? 15.406 55.469 0.161 1 44.72 101 GLY A O 1
ATOM 817 N N . GLY A 1 102 ? 14.555 56.188 1.79 1 41.88 102 GLY A N 1
ATOM 818 C CA . GLY A 1 102 ? 14.484 57.562 1.29 1 41.88 102 GLY A CA 1
ATOM 819 C C . GLY A 1 102 ? 15.758 58.344 1.513 1 41.88 102 GLY A C 1
ATOM 820 O O . GLY A 1 102 ? 16.062 58.719 2.641 1 41.88 102 GLY A O 1
ATOM 821 N N . TRP A 1 103 ? 17.047 57.906 1.112 1 49.62 103 TRP A N 1
ATOM 822 C CA . TRP A 1 103 ? 18.156 58.812 1.374 1 49.62 103 TRP A CA 1
ATOM 823 C C . TRP A 1 103 ? 18.094 60.031 0.469 1 49.62 103 TRP A C 1
ATOM 825 O O . TRP A 1 103 ? 18.031 59.906 -0.756 1 49.62 103 TRP A O 1
ATOM 835 N N . SER A 1 104 ? 17.234 61.062 0.807 1 48.06 104 SER A N 1
ATOM 836 C CA . SER A 1 104 ? 17.25 62.344 0.112 1 48.06 104 SER A CA 1
ATOM 837 C C . SER A 1 104 ? 18.609 63 0.221 1 48.06 104 SER A C 1
ATOM 839 O O . SER A 1 104 ? 19.094 63.25 1.325 1 48.06 104 SER A O 1
ATOM 841 N N . PRO A 1 105 ? 19.547 62.875 -0.706 1 45.34 105 PRO A N 1
ATOM 842 C CA . PRO A 1 105 ? 20.859 63.531 -0.66 1 45.34 105 PRO A CA 1
ATOM 843 C C . PRO A 1 105 ? 20.75 65.062 -0.697 1 45.34 105 PRO A C 1
ATOM 845 O O . PRO A 1 105 ? 19.797 65.625 -1.243 1 45.34 105 PRO A O 1
ATOM 848 N N . THR A 1 106 ? 21.234 65.75 0.323 1 42.22 106 THR A N 1
ATOM 849 C CA . THR A 1 106 ? 21.453 67.188 0.554 1 42.22 106 THR A CA 1
ATOM 850 C C . THR A 1 106 ? 22.156 67.812 -0.642 1 42.22 106 THR A C 1
ATOM 852 O O . THR A 1 106 ? 23.172 67.312 -1.111 1 42.22 106 THR A O 1
ATOM 855 N N . SER A 1 107 ? 21.406 68.562 -1.407 1 41.22 107 SER A N 1
ATOM 856 C CA . SER A 1 107 ? 21.844 69.5 -2.461 1 41.22 107 SER A CA 1
ATOM 857 C C . SER A 1 107 ? 22.922 70.438 -1.961 1 41.22 107 SER A C 1
ATOM 859 O O . SER A 1 107 ? 22.719 71.188 -1 1 41.22 107 SER A O 1
ATOM 861 N N . HIS A 1 108 ? 24.203 70.062 -2.045 1 33.31 108 HIS A N 1
ATOM 862 C CA . HIS A 1 108 ? 25.125 71.188 -2.145 1 33.31 108 HIS A CA 1
ATOM 863 C C . HIS A 1 108 ? 24.984 71.938 -3.484 1 33.31 108 HIS A C 1
ATOM 865 O O . HIS A 1 108 ? 24.781 71.25 -4.516 1 33.31 108 HIS A O 1
ATOM 871 N N . MET B 1 1 ? -5.93 19.25 -1.985 1 74.81 1 MET B N 1
ATOM 872 C CA . MET B 1 1 ? -6.344 18.344 -0.911 1 74.81 1 MET B CA 1
ATOM 873 C C . MET B 1 1 ? -5.898 18.891 0.447 1 74.81 1 MET B C 1
ATOM 875 O O . MET B 1 1 ? -4.777 19.375 0.589 1 74.81 1 MET B O 1
ATOM 879 N N . GLU B 1 2 ? -6.805 18.938 1.298 1 85.44 2 GLU B N 1
ATOM 880 C CA . GLU B 1 2 ? -6.508 19.406 2.646 1 85.44 2 GLU B CA 1
ATOM 881 C C . GLU B 1 2 ? -5.668 18.391 3.414 1 85.44 2 GLU B C 1
ATOM 883 O O . GLU B 1 2 ? -5.719 17.203 3.129 1 85.44 2 GLU B O 1
ATOM 888 N N . LEU B 1 3 ? -4.918 18.906 4.262 1 85.62 3 LEU B N 1
ATOM 889 C CA . LEU B 1 3 ? -4.023 18.062 5.055 1 85.62 3 LEU B CA 1
ATOM 890 C C . LEU B 1 3 ? -4.805 16.984 5.789 1 85.62 3 LEU B C 1
ATOM 892 O O . LEU B 1 3 ? -4.375 15.828 5.832 1 85.62 3 LEU B O 1
ATOM 896 N N . VAL B 1 4 ? -5.922 17.344 6.32 1 86.69 4 VAL B N 1
ATOM 897 C CA . VAL B 1 4 ? -6.715 16.391 7.098 1 86.69 4 VAL B CA 1
ATOM 898 C C . VAL B 1 4 ? -7.195 15.266 6.191 1 86.69 4 VAL B C 1
ATOM 900 O O . VAL B 1 4 ? -7.184 14.094 6.59 1 86.69 4 VAL B O 1
ATOM 903 N N . THR B 1 5 ? -7.633 15.555 5.016 1 92.69 5 THR B N 1
ATOM 904 C CA . THR B 1 5 ? -8.086 14.547 4.062 1 92.69 5 THR B CA 1
ATOM 905 C C . THR B 1 5 ? -6.926 13.648 3.635 1 92.69 5 THR B C 1
ATOM 907 O O . THR B 1 5 ? -7.094 12.438 3.498 1 92.69 5 THR B O 1
ATOM 910 N N . ALA B 1 6 ? -5.801 14.25 3.41 1 92.25 6 ALA B N 1
ATOM 911 C CA . ALA B 1 6 ? -4.621 13.469 3.027 1 92.25 6 ALA B CA 1
ATOM 912 C C . ALA B 1 6 ? -4.242 12.477 4.121 1 92.25 6 ALA B C 1
ATOM 914 O O . ALA B 1 6 ? -3.846 11.344 3.832 1 92.25 6 ALA B O 1
ATOM 915 N N . LEU B 1 7 ? -4.359 12.938 5.359 1 91.75 7 LEU B N 1
ATOM 916 C CA . LEU B 1 7 ? -3.998 12.07 6.473 1 91.75 7 LEU B CA 1
ATOM 917 C C . LEU B 1 7 ? -5.004 10.93 6.625 1 91.75 7 LEU B C 1
ATOM 919 O O . LEU B 1 7 ? -4.633 9.805 6.965 1 91.75 7 LEU B O 1
ATOM 923 N N . VAL B 1 8 ? -6.293 11.164 6.43 1 94.19 8 VAL B N 1
ATOM 924 C CA . VAL B 1 8 ? -7.32 10.125 6.461 1 94.19 8 VAL B CA 1
ATOM 925 C C . VAL B 1 8 ? -7.062 9.117 5.348 1 94.19 8 VAL B C 1
ATOM 927 O O . VAL B 1 8 ? -7.156 7.906 5.566 1 94.19 8 VAL B O 1
ATOM 930 N N . ASN B 1 9 ? -6.816 9.594 4.129 1 96.31 9 ASN B N 1
ATOM 931 C CA . ASN B 1 9 ? -6.512 8.711 3.008 1 96.31 9 ASN B CA 1
ATOM 932 C C . ASN B 1 9 ? -5.277 7.859 3.285 1 96.31 9 ASN B C 1
ATOM 934 O O . ASN B 1 9 ? -5.223 6.695 2.893 1 96.31 9 ASN B O 1
ATOM 938 N N . LEU B 1 10 ? -4.273 8.516 3.883 1 96.88 10 LEU B N 1
ATOM 939 C CA . LEU B 1 10 ? -3.059 7.781 4.23 1 96.88 10 LEU B CA 1
ATOM 940 C C . LEU B 1 10 ? -3.375 6.621 5.172 1 96.88 10 LEU B C 1
ATOM 942 O O . LEU B 1 10 ? -2.865 5.512 4.988 1 96.88 10 LEU B O 1
ATOM 946 N N . GLN B 1 11 ? -4.16 6.852 6.215 1 96.19 11 GLN B N 1
ATOM 947 C CA . GLN B 1 11 ? -4.566 5.812 7.152 1 96.19 11 GLN B CA 1
ATOM 948 C C . GLN B 1 11 ? -5.34 4.703 6.445 1 96.19 11 GLN B C 1
ATOM 950 O O . GLN B 1 11 ? -5.086 3.52 6.676 1 96.19 11 GLN B O 1
ATOM 955 N N . GLU B 1 12 ? -6.266 5.043 5.594 1 97.56 12 GLU B N 1
ATOM 956 C CA . GLU B 1 12 ? -7.086 4.066 4.879 1 97.56 12 GLU B CA 1
ATOM 957 C C . GLU B 1 12 ? -6.23 3.189 3.971 1 97.56 12 GLU B C 1
ATOM 959 O O . GLU B 1 12 ? -6.398 1.968 3.941 1 97.56 12 GLU B O 1
ATOM 964 N N . GLU B 1 13 ? -5.34 3.789 3.299 1 98.19 13 GLU B N 1
ATOM 965 C CA . GLU B 1 13 ? -4.508 3.057 2.35 1 98.19 13 GLU B CA 1
ATOM 966 C C . GLU B 1 13 ? -3.459 2.213 3.072 1 98.19 13 GLU B C 1
ATOM 968 O O . GLU B 1 13 ? -2.859 1.316 2.477 1 98.19 13 GLU B O 1
ATOM 973 N N . SER B 1 14 ? -3.156 2.506 4.316 1 98.62 14 SER B N 1
ATOM 974 C CA . SER B 1 14 ? -2.168 1.755 5.086 1 98.62 14 SER B CA 1
ATOM 975 C C . SER B 1 14 ? -2.822 0.62 5.863 1 98.62 14 SER B C 1
ATOM 977 O O . SER B 1 14 ? -2.178 -0.016 6.703 1 98.62 14 SER B O 1
ATOM 979 N N . SER B 1 15 ? -4.105 0.355 5.598 1 98.75 15 SER B N 1
ATOM 980 C CA . SER B 1 15 ? -4.852 -0.637 6.367 1 98.75 15 SER B CA 1
ATOM 981 C C . SER B 1 15 ? -4.953 -1.958 5.613 1 98.75 15 SER B C 1
ATOM 983 O O . SER B 1 15 ? -5.02 -1.973 4.379 1 98.75 15 SER B O 1
ATOM 985 N N . CYS B 1 16 ? -4.906 -3.01 6.324 1 98.88 16 CYS B N 1
ATOM 986 C CA . CYS B 1 16 ? -5.203 -4.344 5.816 1 98.88 16 CYS B CA 1
ATOM 987 C C . CYS B 1 16 ? -6.676 -4.473 5.449 1 98.88 16 CYS B C 1
ATOM 989 O O . CYS B 1 16 ? -7.555 -4.145 6.25 1 98.88 16 CYS B O 1
ATOM 991 N N . PRO B 1 17 ? -6.98 -5.023 4.254 1 98.81 17 PRO B N 1
ATOM 992 C CA . PRO B 1 17 ? -8.391 -5.117 3.865 1 98.81 17 PRO B CA 1
ATOM 993 C C . PRO B 1 17 ? -9.141 -6.207 4.629 1 98.81 17 PRO B C 1
ATOM 995 O O . PRO B 1 17 ? -10.375 -6.266 4.574 1 98.81 17 PRO B O 1
ATOM 998 N N . ILE B 1 18 ? -8.523 -7.012 5.281 1 98.81 18 ILE B N 1
ATOM 999 C CA . ILE B 1 18 ? -9.188 -8.094 6.004 1 98.81 18 ILE B CA 1
ATOM 1000 C C . ILE B 1 18 ? -9.531 -7.637 7.418 1 98.81 18 ILE B C 1
ATOM 1002 O O . ILE B 1 18 ? -10.695 -7.703 7.832 1 98.81 18 ILE B O 1
ATOM 1006 N N . CYS B 1 19 ? -8.625 -7.195 8.227 1 98.81 19 CYS B N 1
ATOM 1007 C CA . CYS B 1 19 ? -8.859 -6.871 9.633 1 98.81 19 CYS B CA 1
ATOM 1008 C C . CYS B 1 19 ? -9.117 -5.383 9.812 1 98.81 19 CYS B C 1
ATOM 1010 O O . CYS B 1 19 ? -9.57 -4.949 10.875 1 98.81 19 CYS B O 1
ATOM 1012 N N . LEU B 1 20 ? -8.758 -4.551 8.875 1 98.44 20 LEU B N 1
ATOM 1013 C CA . LEU B 1 20 ? -9.016 -3.115 8.805 1 98.44 20 LEU B CA 1
ATOM 1014 C C . LEU B 1 20 ? -8.109 -2.357 9.773 1 98.44 20 LEU B C 1
ATOM 1016 O O . LEU B 1 20 ? -8.344 -1.18 10.055 1 98.44 20 LEU B O 1
ATOM 1020 N N . GLU B 1 21 ? -7.082 -2.982 10.32 1 98.56 21 GLU B N 1
ATOM 1021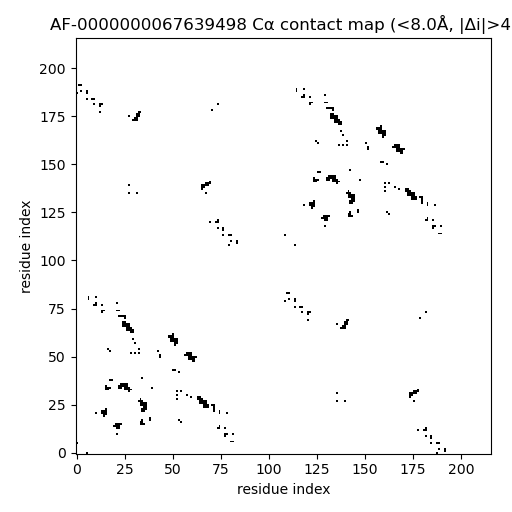 C CA . GLU B 1 21 ? -6.02 -2.336 11.086 1 98.56 21 GLU B CA 1
ATOM 1022 C C . GLU B 1 21 ? -4.824 -2 10.195 1 98.56 21 GLU B C 1
ATOM 1024 O O . GLU B 1 21 ? -4.766 -2.42 9.039 1 98.56 21 GLU B O 1
ATOM 1029 N N . TYR B 1 22 ? -3.906 -1.226 10.758 1 98.75 22 TYR B N 1
ATOM 1030 C CA . TYR B 1 22 ? -2.662 -0.994 10.031 1 98.75 22 TYR B CA 1
ATOM 1031 C C . TYR B 1 22 ? -1.984 -2.311 9.68 1 98.75 22 TYR B C 1
ATOM 1033 O O . TYR B 1 22 ? -1.919 -3.225 10.508 1 98.75 22 TYR B O 1
ATOM 1041 N N . LEU B 1 23 ? -1.494 -2.303 8.469 1 98.88 23 LEU B N 1
ATOM 1042 C CA . LEU B 1 23 ? -0.828 -3.506 7.98 1 98.88 23 LEU B CA 1
ATOM 1043 C C . LEU B 1 23 ? 0.29 -3.93 8.93 1 98.88 23 LEU B C 1
ATOM 1045 O O . LEU B 1 23 ? 1.133 -3.113 9.305 1 98.88 23 LEU B O 1
ATOM 1049 N N . LYS B 1 24 ? 0.287 -5.211 9.328 1 98.75 24 LYS B N 1
ATOM 1050 C CA . LYS B 1 24 ? 1.353 -5.82 10.117 1 98.75 24 LYS B CA 1
ATOM 1051 C C . LYS B 1 24 ? 2.066 -6.914 9.336 1 98.75 24 LYS B C 1
ATOM 1053 O O . LYS B 1 24 ? 1.452 -7.918 8.961 1 98.75 24 LYS B O 1
ATOM 1058 N N . ASP B 1 25 ? 3.365 -6.695 9.156 1 98.69 25 ASP B N 1
ATOM 1059 C CA . ASP B 1 25 ? 4.16 -7.617 8.352 1 98.69 25 ASP B CA 1
ATOM 1060 C C . ASP B 1 25 ? 3.486 -7.887 7.004 1 98.69 25 ASP B C 1
ATOM 1062 O O . ASP B 1 25 ? 3.188 -9.039 6.676 1 98.69 25 ASP B O 1
ATOM 1066 N N . PRO B 1 26 ? 3.293 -6.844 6.234 1 98.88 26 PRO B N 1
ATOM 1067 C CA . PRO B 1 26 ? 2.482 -6.969 5.02 1 98.88 26 PRO B CA 1
ATOM 1068 C C . PRO B 1 26 ? 3.109 -7.898 3.982 1 98.88 26 PRO B C 1
ATOM 1070 O O . PRO B 1 26 ? 4.332 -7.898 3.807 1 98.88 26 PRO B O 1
ATOM 1073 N N . VAL B 1 27 ? 2.299 -8.633 3.312 1 98.88 27 VAL B N 1
ATOM 1074 C CA . VAL B 1 27 ? 2.709 -9.508 2.221 1 98.88 27 VAL B CA 1
ATOM 1075 C C . VAL B 1 27 ? 1.882 -9.203 0.974 1 98.88 27 VAL B C 1
ATOM 1077 O O . VAL B 1 27 ? 0.712 -8.82 1.074 1 98.88 27 VAL B O 1
ATOM 1080 N N . THR B 1 28 ? 2.482 -9.289 -0.138 1 98.62 28 THR B N 1
ATOM 1081 C CA . THR B 1 28 ? 1.86 -9.109 -1.445 1 98.62 28 THR B CA 1
ATOM 1082 C C . THR B 1 28 ? 1.624 -10.461 -2.119 1 98.62 28 THR B C 1
ATOM 1084 O O . THR B 1 28 ? 2.523 -11.297 -2.172 1 98.62 28 THR B O 1
ATOM 1087 N N . ILE B 1 29 ? 0.452 -10.617 -2.633 1 98.12 29 ILE B N 1
ATOM 1088 C CA . ILE B 1 29 ? 0.173 -11.883 -3.305 1 98.12 29 ILE B CA 1
ATOM 1089 C C . ILE B 1 29 ? 0.215 -11.68 -4.816 1 98.12 29 ILE B C 1
ATOM 1091 O O . ILE B 1 29 ? 0.542 -10.594 -5.301 1 98.12 29 ILE B O 1
ATOM 1095 N N . ASN B 1 30 ? -0.137 -12.688 -5.648 1 96.44 30 ASN B N 1
ATOM 1096 C CA . ASN B 1 30 ? 0.187 -12.727 -7.07 1 96.44 30 ASN B CA 1
ATOM 1097 C C . ASN B 1 30 ? -0.647 -11.719 -7.859 1 96.44 30 ASN B C 1
ATOM 1099 O O . ASN B 1 30 ? -0.235 -11.273 -8.93 1 96.44 30 ASN B O 1
ATOM 1103 N N . CYS B 1 31 ? -1.815 -11.344 -7.289 1 97.25 31 CYS B N 1
ATOM 1104 C CA . CYS B 1 31 ? -2.633 -10.359 -7.984 1 97.25 31 CYS B CA 1
ATOM 1105 C C . CYS B 1 31 ? -2.164 -8.938 -7.672 1 97.25 31 CYS B C 1
ATOM 1107 O O . CYS B 1 31 ? -2.625 -7.977 -8.289 1 97.25 31 CYS B O 1
ATOM 1109 N N . GLY B 1 32 ? -1.303 -8.805 -6.688 1 98 32 GLY B N 1
ATOM 1110 C CA . GLY B 1 32 ? -0.78 -7.496 -6.348 1 98 32 GLY B CA 1
ATOM 1111 C C . GLY B 1 32 ? -1.411 -6.906 -5.102 1 98 32 GLY B C 1
ATOM 1112 O O . GLY B 1 32 ? -0.94 -5.891 -4.582 1 98 32 GLY B O 1
ATOM 1113 N N . HIS B 1 33 ? -2.404 -7.594 -4.547 1 98.62 33 HIS B N 1
ATOM 1114 C CA . HIS B 1 33 ? -3.027 -7.098 -3.322 1 98.62 33 HIS B CA 1
ATOM 1115 C C . HIS B 1 33 ? -2.201 -7.469 -2.096 1 98.62 33 HIS B C 1
ATOM 1117 O O . HIS B 1 33 ? -1.454 -8.445 -2.117 1 98.62 33 HIS B O 1
ATOM 1123 N N . ASN B 1 34 ? -2.316 -6.652 -1.05 1 98.88 34 ASN B N 1
ATOM 1124 C CA . ASN B 1 34 ? -1.517 -6.812 0.16 1 98.88 34 ASN B CA 1
ATOM 1125 C C . ASN B 1 34 ? -2.395 -7.082 1.38 1 98.88 34 ASN B C 1
ATOM 1127 O O . ASN B 1 34 ? -3.514 -6.574 1.469 1 98.88 34 ASN B O 1
ATOM 1131 N N . PHE B 1 35 ? -1.87 -7.793 2.354 1 98.94 35 PHE B N 1
ATOM 1132 C CA . PHE B 1 35 ? -2.525 -8.172 3.6 1 98.94 35 PHE B CA 1
ATOM 1133 C C . PHE B 1 35 ? -1.503 -8.344 4.719 1 98.94 35 PHE B C 1
ATOM 1135 O O . PHE B 1 35 ? -0.311 -8.516 4.453 1 98.94 35 PHE B O 1
ATOM 1142 N N . CYS B 1 36 ? -1.978 -8.242 5.969 1 98.94 36 CYS B N 1
ATOM 1143 C CA . CYS B 1 36 ? -1.136 -8.812 7.016 1 98.94 36 CYS B CA 1
ATOM 1144 C C . CYS B 1 36 ? -0.811 -10.273 6.719 1 98.94 36 CYS B C 1
ATOM 1146 O O . CYS B 1 36 ? -1.671 -11.023 6.254 1 98.94 36 CYS B O 1
ATOM 1148 N N . ARG B 1 37 ? 0.324 -10.609 7.039 1 98.81 37 ARG B N 1
ATOM 1149 C CA . ARG B 1 37 ? 0.685 -12.016 6.879 1 98.81 37 ARG B CA 1
ATOM 1150 C C . ARG B 1 37 ? -0.253 -12.922 7.676 1 98.81 37 ARG B C 1
ATOM 1152 O O . ARG B 1 37 ? -0.725 -13.938 7.168 1 98.81 37 ARG B O 1
ATOM 1159 N N . SER B 1 38 ? -0.464 -12.562 8.891 1 98.81 38 SER B N 1
ATOM 1160 C CA . SER B 1 38 ? -1.303 -13.375 9.758 1 98.81 38 SER B CA 1
ATOM 1161 C C . SER B 1 38 ? -2.732 -13.461 9.234 1 98.81 38 SER B C 1
ATOM 1163 O O . SER B 1 38 ? -3.352 -14.523 9.266 1 98.81 38 SER B O 1
ATOM 1165 N N . CYS B 1 39 ? -3.307 -12.383 8.742 1 98.88 39 CYS B N 1
ATOM 1166 C CA . CYS B 1 39 ? -4.66 -12.367 8.203 1 98.88 39 CYS B CA 1
ATOM 1167 C C . CYS B 1 39 ? -4.773 -13.281 6.988 1 98.88 39 CYS B C 1
ATOM 1169 O O . CYS B 1 39 ? -5.75 -14.023 6.852 1 98.88 39 CYS B O 1
ATOM 1171 N N . LEU B 1 40 ? -3.799 -13.188 6.125 1 98.75 40 LEU B N 1
ATOM 1172 C CA . LEU B 1 40 ? -3.816 -14.039 4.938 1 98.75 40 LEU B CA 1
ATOM 1173 C C . LEU B 1 40 ? -3.754 -15.516 5.324 1 98.75 40 LEU B C 1
ATOM 1175 O O . LEU B 1 40 ? -4.461 -16.344 4.746 1 98.75 40 LEU B O 1
ATOM 1179 N N . ASN B 1 41 ? -2.832 -15.773 6.242 1 98.31 41 ASN B N 1
ATOM 1180 C CA . ASN B 1 41 ? -2.701 -17.156 6.688 1 98.31 41 ASN B CA 1
ATOM 1181 C C . ASN B 1 41 ? -4.02 -17.703 7.238 1 98.31 41 ASN B C 1
ATOM 1183 O O . ASN B 1 41 ? -4.355 -18.859 7.023 1 98.31 41 ASN B O 1
ATOM 1187 N N . VAL B 1 42 ? -4.688 -16.922 8.023 1 98.56 42 VAL B N 1
ATOM 1188 C CA . VAL B 1 42 ? -5.984 -17.312 8.555 1 98.56 42 VAL B CA 1
ATOM 1189 C C . VAL B 1 42 ? -6.973 -17.531 7.41 1 98.56 42 VAL B C 1
ATOM 1191 O O . VAL B 1 42 ? -7.727 -18.5 7.398 1 98.56 42 VAL B O 1
ATOM 1194 N N . SER B 1 43 ? -7.043 -16.594 6.41 1 97.94 43 SER B N 1
ATOM 1195 C CA . SER B 1 43 ? -7.965 -16.656 5.281 1 97.94 43 SER B CA 1
ATOM 1196 C C . SER B 1 43 ? -7.742 -17.906 4.453 1 97.94 43 SER B C 1
ATOM 1198 O O . SER B 1 43 ? -8.688 -18.453 3.869 1 97.94 43 SER B O 1
ATOM 1200 N N . TRP B 1 44 ? -6.57 -18.312 4.352 1 97.94 44 TRP B N 1
ATOM 1201 C CA . TRP B 1 44 ? -6.223 -19.453 3.496 1 97.94 44 TRP B CA 1
ATOM 1202 C C . TRP B 1 44 ? -6.051 -20.719 4.32 1 97.94 44 TRP B C 1
ATOM 1204 O O . TRP B 1 44 ? -5.547 -21.734 3.818 1 97.94 44 TRP B O 1
ATOM 1214 N N . LYS B 1 45 ? -6.539 -20.484 5.52 1 95.81 45 LYS B N 1
ATOM 1215 C CA . LYS B 1 45 ? -6.383 -21.609 6.43 1 95.81 45 LYS B CA 1
ATOM 1216 C C . LYS B 1 45 ? -7.145 -22.828 5.926 1 95.81 45 LYS B C 1
ATOM 1218 O O . LYS B 1 45 ? -8.289 -22.719 5.477 1 95.81 45 LYS B O 1
ATOM 1223 N N . ASP B 1 46 ? -6.699 -23.891 5.637 1 95.69 46 ASP B N 1
ATOM 1224 C CA . ASP B 1 46 ? -7.312 -25.188 5.336 1 95.69 46 ASP B CA 1
ATOM 1225 C C . ASP B 1 46 ? -7.562 -25.328 3.836 1 95.69 46 ASP B C 1
ATOM 1227 O O . ASP B 1 46 ? -8.336 -26.188 3.414 1 95.69 46 ASP B O 1
ATOM 1231 N N . LEU B 1 47 ? -7.23 -24.422 3.137 1 94.31 47 LEU B N 1
ATOM 1232 C CA . LEU B 1 47 ? -7.309 -24.547 1.685 1 94.31 47 LEU B CA 1
ATOM 1233 C C . LEU B 1 47 ? -6.141 -25.359 1.145 1 94.31 47 LEU B C 1
ATOM 1235 O O . LEU B 1 47 ? -5.027 -25.281 1.669 1 94.31 47 LEU B O 1
ATOM 1239 N N . ASP B 1 48 ? -6.352 -26.125 0.084 1 92.19 48 ASP B N 1
ATOM 1240 C CA . ASP B 1 48 ? -5.293 -27.016 -0.364 1 92.19 48 ASP B CA 1
ATOM 1241 C C . ASP B 1 48 ? -4.969 -26.797 -1.839 1 92.19 48 ASP B C 1
ATOM 1243 O O . ASP B 1 48 ? -3.842 -27.047 -2.275 1 92.19 48 ASP B O 1
ATOM 1247 N N . ASP B 1 49 ? -5.98 -26.422 -2.6 1 92.19 49 ASP B N 1
ATOM 1248 C CA . ASP B 1 49 ? -5.695 -26.438 -4.031 1 92.19 49 ASP B CA 1
ATOM 1249 C C . ASP B 1 49 ? -5.973 -25.062 -4.66 1 92.19 49 ASP B C 1
ATOM 1251 O O . ASP B 1 49 ? -5.633 -24.828 -5.82 1 92.19 49 ASP B O 1
ATOM 1255 N N . THR B 1 50 ? -6.691 -24.281 -4.047 1 95.25 50 THR B N 1
ATOM 1256 C CA . THR B 1 50 ? -6.973 -22.938 -4.539 1 95.25 50 THR B CA 1
ATOM 1257 C C . THR B 1 50 ? -6.828 -21.906 -3.422 1 95.25 50 THR B C 1
ATOM 1259 O O . THR B 1 50 ? -7.184 -22.172 -2.273 1 95.25 50 THR B O 1
ATOM 1262 N N . PHE B 1 51 ? -6.336 -20.812 -3.803 1 97.69 51 PHE B N 1
ATOM 1263 C CA . PHE B 1 51 ? -6.082 -19.75 -2.84 1 97.69 51 PHE B CA 1
ATOM 1264 C C . PHE B 1 51 ? -6.562 -18.406 -3.381 1 97.69 51 PHE B C 1
ATOM 1266 O O . PHE B 1 51 ? -5.785 -17.656 -3.965 1 97.69 51 PHE B O 1
ATOM 1273 N N . PRO B 1 52 ? -7.773 -18.047 -3.135 1 98.06 52 PRO B N 1
ATOM 1274 C CA . PRO B 1 52 ? -8.352 -16.812 -3.678 1 98.06 52 PRO B CA 1
ATOM 1275 C C . PRO B 1 52 ? -7.887 -15.57 -2.936 1 98.06 52 PRO B C 1
ATOM 1277 O O . PRO B 1 52 ? -7.727 -15.594 -1.713 1 98.06 52 PRO B O 1
ATOM 1280 N N . CYS B 1 53 ? -7.641 -14.578 -3.676 1 98.5 53 CYS B N 1
ATOM 1281 C CA . CYS B 1 53 ? -7.398 -13.281 -3.053 1 98.5 53 CYS B CA 1
ATOM 1282 C C . CYS B 1 53 ? -8.617 -12.812 -2.271 1 98.5 53 CYS B C 1
ATOM 1284 O O . CYS B 1 53 ? -9.727 -12.781 -2.807 1 98.5 53 CYS B O 1
ATOM 1286 N N . PRO B 1 54 ? -8.523 -12.32 -1.079 1 98.5 54 PRO B N 1
ATOM 1287 C CA . PRO B 1 54 ? -9.664 -11.852 -0.286 1 98.5 54 PRO B CA 1
ATOM 1288 C C . PRO B 1 54 ? -10.305 -10.594 -0.863 1 98.5 54 PRO B C 1
ATOM 1290 O O . PRO B 1 54 ? -11.438 -10.258 -0.5 1 98.5 54 PRO B O 1
ATOM 1293 N N . VAL B 1 55 ? -9.586 -9.969 -1.756 1 98.56 55 VAL B N 1
ATOM 1294 C CA . VAL B 1 55 ? -10.094 -8.711 -2.287 1 98.56 55 VAL B CA 1
ATOM 1295 C C . VAL B 1 55 ? -10.703 -8.938 -3.672 1 98.56 55 VAL B C 1
ATOM 1297 O O . VAL B 1 55 ? -11.898 -8.734 -3.875 1 98.56 55 VAL B O 1
ATOM 1300 N N . CYS B 1 56 ? -10.031 -9.453 -4.621 1 98.06 56 CYS B N 1
ATOM 1301 C CA . CYS B 1 56 ? -10.5 -9.547 -5.996 1 98.06 56 CYS B CA 1
ATOM 1302 C C . CYS B 1 56 ? -11.016 -10.953 -6.297 1 98.06 56 CYS B C 1
ATOM 1304 O O . CYS B 1 56 ? -11.648 -11.18 -7.328 1 98.06 56 CYS B O 1
ATOM 1306 N N . ARG B 1 57 ? -10.703 -11.969 -5.555 1 97.56 57 ARG B N 1
ATOM 1307 C CA . ARG B 1 57 ? -11.203 -13.344 -5.574 1 97.56 57 ARG B CA 1
ATOM 1308 C C . ARG B 1 57 ? -10.539 -14.148 -6.691 1 97.56 57 ARG B C 1
ATOM 1310 O O . ARG B 1 57 ? -10.977 -15.258 -7.008 1 97.56 57 ARG B O 1
ATOM 1317 N N . PHE B 1 58 ? -9.586 -13.531 -7.383 1 97.25 58 PHE B N 1
ATOM 1318 C CA . PHE B 1 58 ? -8.82 -14.352 -8.312 1 97.25 58 PHE B CA 1
ATOM 1319 C C . PHE B 1 58 ? -8.164 -15.516 -7.578 1 97.25 58 PHE B C 1
ATOM 1321 O O . PHE B 1 58 ? -7.566 -15.328 -6.516 1 97.25 58 PHE B O 1
ATOM 1328 N N . CYS B 1 59 ? -8.18 -16.734 -8.117 1 96.56 59 CYS B N 1
ATOM 1329 C CA . CYS B 1 59 ? -7.672 -17.953 -7.496 1 96.56 59 CYS B CA 1
ATOM 1330 C C . CYS B 1 59 ? -6.277 -18.281 -8.016 1 96.56 59 CYS B C 1
ATOM 1332 O O . CYS B 1 59 ? -6.012 -18.172 -9.211 1 96.56 59 CYS B O 1
ATOM 1334 N N . PHE B 1 60 ? -5.469 -18.641 -7.043 1 95.56 60 PHE B N 1
ATOM 1335 C CA . PHE B 1 60 ? -4.129 -19.094 -7.402 1 95.56 60 PHE B CA 1
ATOM 1336 C C . PHE B 1 60 ? -3.898 -20.531 -6.973 1 95.56 60 PHE B C 1
ATOM 1338 O O . PHE B 1 60 ? -4.43 -20.969 -5.949 1 95.56 60 PHE B O 1
ATOM 1345 N N . PRO B 1 61 ? -3.141 -21.203 -7.789 1 93.69 61 PRO B N 1
ATOM 1346 C CA . PRO B 1 61 ? -2.967 -22.641 -7.531 1 93.69 61 PRO B CA 1
ATOM 1347 C C . PRO B 1 61 ? -2.029 -22.922 -6.359 1 93.69 61 PRO B C 1
ATOM 1349 O O . PRO B 1 61 ? -2.08 -24 -5.766 1 93.69 61 PRO B O 1
ATOM 1352 N N . TYR B 1 62 ? -1.179 -22.062 -5.953 1 93.44 62 TYR B N 1
ATOM 1353 C CA . TYR B 1 62 ? -0.222 -22.25 -4.867 1 93.44 62 TYR B CA 1
ATOM 1354 C C . TYR B 1 62 ? -0.288 -21.094 -3.875 1 93.44 62 TYR B C 1
ATOM 1356 O O . TYR B 1 62 ? -0.604 -19.969 -4.25 1 93.44 62 TYR B O 1
ATOM 1364 N N . LYS B 1 63 ? 0.012 -21.531 -2.754 1 93.88 63 LYS B N 1
ATOM 1365 C CA . LYS B 1 63 ? 0.187 -20.516 -1.714 1 93.88 63 LYS B CA 1
ATOM 1366 C C . LYS B 1 63 ? 1.471 -19.719 -1.931 1 93.88 63 LYS B C 1
ATOM 1368 O O . LYS B 1 63 ? 2.568 -20.219 -1.664 1 93.88 63 LYS B O 1
ATOM 1373 N N . SER B 1 64 ? 1.337 -18.547 -2.434 1 94.5 64 SER B N 1
ATOM 1374 C CA . SER B 1 64 ? 2.514 -17.734 -2.721 1 94.5 64 SER B CA 1
ATOM 1375 C C . SER B 1 64 ? 2.289 -16.281 -2.328 1 94.5 64 SER B C 1
ATOM 1377 O O . SER B 1 64 ? 1.254 -15.695 -2.656 1 94.5 64 SER B O 1
ATOM 1379 N N . PHE B 1 65 ? 3.178 -15.805 -1.533 1 97.44 65 PHE B N 1
ATOM 1380 C CA . PHE B 1 65 ? 3.207 -14.391 -1.184 1 97.44 65 PHE B CA 1
ATOM 1381 C C . PHE B 1 65 ? 4.633 -13.93 -0.901 1 97.44 65 PHE B C 1
ATOM 1383 O O . PHE B 1 65 ? 5.52 -14.758 -0.66 1 97.44 65 PHE B O 1
ATOM 1390 N N . ARG B 1 66 ? 4.781 -12.57 -0.942 1 97.69 66 ARG B N 1
ATOM 1391 C CA . ARG B 1 66 ? 6.082 -11.953 -0.706 1 97.69 66 ARG B CA 1
ATOM 1392 C C . ARG B 1 66 ? 5.984 -10.875 0.367 1 97.69 66 ARG B C 1
ATOM 1394 O O . ARG B 1 66 ? 5.023 -10.102 0.392 1 97.69 66 ARG B O 1
ATOM 1401 N N . ARG B 1 67 ? 6.973 -10.953 1.231 1 98.25 67 ARG B N 1
ATOM 1402 C CA . ARG B 1 67 ? 7.043 -9.828 2.154 1 98.25 67 ARG B CA 1
ATOM 1403 C C . ARG B 1 67 ? 7.246 -8.516 1.401 1 98.25 67 ARG B C 1
ATOM 1405 O O . ARG B 1 67 ? 7.883 -8.492 0.346 1 98.25 67 ARG B O 1
ATOM 1412 N N . ASN B 1 68 ? 6.68 -7.453 1.919 1 98.44 68 ASN B N 1
ATOM 1413 C CA . ASN B 1 68 ? 6.844 -6.133 1.322 1 98.44 68 ASN B CA 1
ATOM 1414 C C . ASN B 1 68 ? 7.355 -5.117 2.34 1 98.44 68 ASN B C 1
ATOM 1416 O O . ASN B 1 68 ? 6.57 -4.359 2.912 1 98.44 68 ASN B O 1
ATOM 1420 N N . PRO B 1 69 ? 8.703 -5.09 2.52 1 97.69 69 PRO B N 1
ATOM 1421 C CA . PRO B 1 69 ? 9.281 -4.23 3.559 1 97.69 69 PRO B CA 1
ATOM 1422 C C . PRO B 1 69 ? 8.977 -2.75 3.334 1 97.69 69 PRO B C 1
ATOM 1424 O O . PRO B 1 69 ? 8.82 -1.994 4.297 1 97.69 69 PRO B O 1
ATOM 1427 N N . GLN B 1 70 ? 8.961 -2.35 2.061 1 98.25 70 GLN B N 1
ATOM 1428 C CA . GLN B 1 70 ? 8.664 -0.948 1.783 1 98.25 70 GLN B CA 1
ATOM 1429 C C . GLN B 1 70 ? 7.262 -0.579 2.256 1 98.25 70 GLN B C 1
ATOM 1431 O O . GLN B 1 70 ? 7.055 0.491 2.832 1 98.25 70 GLN B O 1
ATOM 1436 N N . LEU B 1 71 ? 6.344 -1.4 1.998 1 98.31 71 LEU B N 1
ATOM 1437 C CA . LEU B 1 71 ? 4.984 -1.208 2.484 1 98.31 71 LEU B CA 1
ATOM 1438 C C . LEU B 1 71 ? 4.945 -1.215 4.008 1 98.31 71 LEU B C 1
ATOM 1440 O O . LEU B 1 71 ? 4.191 -0.45 4.617 1 98.31 71 LEU B O 1
ATOM 1444 N N . ARG B 1 72 ? 5.664 -2.072 4.648 1 98.62 72 ARG B N 1
ATOM 1445 C CA . ARG B 1 72 ? 5.773 -2.094 6.102 1 98.62 72 ARG B CA 1
ATOM 1446 C C . ARG B 1 72 ? 6.246 -0.746 6.637 1 98.62 72 ARG B C 1
ATOM 1448 O O . ARG B 1 72 ? 5.645 -0.192 7.559 1 98.62 72 ARG B O 1
ATOM 1455 N N . ASN B 1 73 ? 7.281 -0.25 6.066 1 98.31 73 ASN B N 1
ATOM 1456 C CA . ASN B 1 73 ? 7.84 1.02 6.516 1 98.31 73 ASN B CA 1
ATOM 1457 C C . ASN B 1 73 ? 6.852 2.166 6.328 1 98.31 73 ASN B C 1
ATOM 1459 O O . ASN B 1 73 ? 6.703 3.012 7.215 1 98.31 73 ASN B O 1
ATOM 1463 N N . LEU B 1 74 ? 6.23 2.18 5.152 1 98.5 74 LEU B N 1
ATOM 1464 C CA . LEU B 1 74 ? 5.234 3.211 4.883 1 98.5 74 LEU B CA 1
ATOM 1465 C C . LEU B 1 74 ? 4.105 3.154 5.906 1 98.5 74 LEU B C 1
ATOM 1467 O O . LEU B 1 74 ? 3.643 4.191 6.383 1 98.5 74 LEU B O 1
ATOM 1471 N N . THR B 1 75 ? 3.646 1.969 6.246 1 98.5 75 THR B N 1
ATOM 1472 C CA . THR B 1 75 ? 2.582 1.783 7.227 1 98.5 75 THR B CA 1
ATOM 1473 C C . THR B 1 75 ? 3.014 2.303 8.594 1 98.5 75 THR B C 1
ATOM 1475 O O . THR B 1 75 ? 2.227 2.941 9.297 1 98.5 75 THR B O 1
ATOM 1478 N N . GLU B 1 76 ? 4.238 2.074 8.984 1 97.88 76 GLU B N 1
ATOM 1479 C CA . GLU B 1 76 ? 4.754 2.553 10.266 1 97.88 76 GLU B CA 1
ATOM 1480 C C . GLU B 1 76 ? 4.797 4.078 10.305 1 97.88 76 GLU B C 1
ATOM 1482 O O . GLU B 1 76 ? 4.496 4.684 11.336 1 97.88 76 GLU B O 1
ATOM 1487 N N . ILE B 1 77 ? 5.184 4.656 9.234 1 97.12 77 ILE B N 1
ATOM 1488 C CA . ILE B 1 77 ? 5.223 6.113 9.156 1 97.12 77 ILE B CA 1
ATOM 1489 C C . ILE B 1 77 ? 3.807 6.672 9.25 1 97.12 77 ILE B C 1
ATOM 1491 O O . ILE B 1 77 ? 3.58 7.684 9.922 1 97.12 77 ILE B O 1
ATOM 1495 N N . ALA B 1 78 ? 2.908 6.055 8.547 1 96.75 78 ALA B N 1
ATOM 1496 C CA . ALA B 1 78 ? 1.508 6.461 8.617 1 96.75 78 ALA B CA 1
ATOM 1497 C C . ALA B 1 78 ? 1.005 6.445 10.062 1 96.75 78 ALA B C 1
ATOM 1499 O O . ALA B 1 78 ? 0.288 7.352 10.484 1 96.75 78 ALA B O 1
ATOM 1500 N N . LYS B 1 79 ? 1.301 5.453 10.805 1 95.19 79 LYS B N 1
ATOM 1501 C CA . LYS B 1 79 ? 0.917 5.34 12.211 1 95.19 79 LYS B CA 1
ATOM 1502 C C . LYS B 1 79 ? 1.487 6.492 13.031 1 95.19 79 LYS B C 1
ATOM 1504 O O . LYS B 1 79 ? 0.791 7.07 13.867 1 95.19 79 LYS B O 1
ATOM 1509 N N . GLN B 1 80 ? 2.744 6.789 12.766 1 93.75 80 GLN B N 1
ATOM 1510 C CA . GLN B 1 80 ? 3.412 7.871 13.484 1 93.75 80 GLN B CA 1
ATOM 1511 C C . GLN B 1 80 ? 2.756 9.219 13.195 1 93.75 80 GLN B C 1
ATOM 1513 O O . GLN B 1 80 ? 2.566 10.031 14.102 1 93.75 80 GLN B O 1
ATOM 1518 N N . LEU B 1 81 ? 2.424 9.422 11.953 1 92 81 LEU B N 1
ATOM 1519 C CA . LEU B 1 81 ? 1.786 10.672 11.539 1 92 81 LEU B CA 1
ATOM 1520 C C . LEU B 1 81 ? 0.408 10.812 12.18 1 92 81 LEU B C 1
ATOM 1522 O O . LEU B 1 81 ? 0.007 11.914 12.562 1 92 81 LEU B O 1
ATOM 1526 N N . SER B 1 82 ? -0.299 9.758 12.266 1 90.38 82 SER B N 1
ATOM 1527 C CA . SER B 1 82 ? -1.619 9.773 12.883 1 90.38 82 SER B CA 1
ATOM 1528 C C . SER B 1 82 ? -1.527 10.125 14.367 1 90.38 82 SER B C 1
ATOM 1530 O O . SER B 1 82 ? -2.41 10.789 14.906 1 90.38 82 SER B O 1
ATOM 1532 N N . ARG B 1 83 ? -0.534 9.766 15.023 1 88.56 83 ARG B N 1
ATOM 1533 C CA . ARG B 1 83 ? -0.335 10.062 16.438 1 88.56 83 ARG B CA 1
ATOM 1534 C C . ARG B 1 83 ? -0.036 11.547 16.656 1 88.56 83 ARG B C 1
ATOM 1536 O O . ARG B 1 83 ? -0.472 12.141 17.641 1 88.56 83 ARG B O 1
ATOM 1543 N N . LEU B 1 84 ? 0.693 12.055 15.719 1 82.12 84 LEU B N 1
ATOM 1544 C CA . LEU B 1 84 ? 1.035 13.469 15.797 1 82.12 84 LEU B CA 1
ATOM 1545 C C . LEU B 1 84 ? -0.207 14.344 15.633 1 82.12 84 LEU B C 1
ATOM 1547 O O . LEU B 1 84 ? -0.332 15.383 16.281 1 82.12 84 LEU B O 1
ATOM 1551 N N . LYS B 1 85 ? -1.085 13.953 14.812 1 76.06 85 LYS B N 1
ATOM 1552 C CA . LYS B 1 85 ? -2.34 14.68 14.625 1 76.06 85 LYS B CA 1
ATOM 1553 C C . LYS B 1 85 ? -3.178 14.648 15.906 1 76.06 85 LYS B C 1
ATOM 1555 O O . LYS B 1 85 ? -3.744 15.672 16.297 1 76.06 85 LYS B O 1
ATOM 1560 N N . LYS B 1 86 ? -3.26 13.602 16.516 1 79.12 86 LYS B N 1
ATOM 1561 C CA . LYS B 1 86 ? -4.062 13.469 17.719 1 79.12 86 LYS B CA 1
ATOM 1562 C C . LYS B 1 86 ? -3.496 14.312 18.859 1 79.12 86 LYS B C 1
ATOM 1564 O O . LYS B 1 86 ? -4.246 14.961 19.594 1 79.12 86 LYS B O 1
ATOM 1569 N N . LYS B 1 87 ? -2.303 14.469 18.953 1 76.81 87 LYS B N 1
ATOM 1570 C CA . LYS B 1 87 ? -1.676 15.297 19.984 1 76.81 87 LYS B CA 1
ATOM 1571 C C . LYS B 1 87 ? -1.955 16.781 19.75 1 76.81 87 LYS B C 1
ATOM 1573 O O . LYS B 1 87 ? -2.229 17.516 20.688 1 76.81 87 LYS B O 1
ATOM 1578 N N . ARG B 1 88 ? -2.066 17.266 18.531 1 68.81 88 ARG B N 1
ATOM 1579 C CA . ARG B 1 88 ? -2.324 18.656 18.203 1 68.81 88 ARG B CA 1
ATOM 1580 C C . ARG B 1 88 ? -3.779 19.031 18.469 1 68.81 88 ARG B C 1
ATOM 1582 O O . ARG B 1 88 ? -4.07 20.141 18.938 1 68.81 88 ARG B O 1
ATOM 1589 N N . ARG B 1 89 ? -4.688 18.141 18.234 1 70.25 89 ARG B N 1
ATOM 1590 C CA . ARG B 1 89 ? -6.105 18.375 18.469 1 70.25 89 ARG B CA 1
ATOM 1591 C C . ARG B 1 89 ? -6.391 18.469 19.969 1 70.25 89 ARG B C 1
ATOM 1593 O O . ARG B 1 89 ? -7.199 19.297 20.406 1 70.25 89 ARG B O 1
ATOM 1600 N N . SER B 1 90 ? -5.672 17.672 20.656 1 70.19 90 SER B N 1
ATOM 1601 C CA . SER B 1 90 ? -5.883 17.703 22.094 1 70.19 90 SER B CA 1
ATOM 1602 C C . SER B 1 90 ? -5.324 18.969 22.703 1 70.19 90 SER B C 1
ATOM 1604 O O . SER B 1 90 ? -5.852 19.469 23.703 1 70.19 90 SER B O 1
ATOM 1606 N N . SER B 1 91 ? -4.227 19.531 22.141 1 64.31 91 SER B N 1
ATOM 1607 C CA . SER B 1 91 ? -3.611 20.719 22.703 1 64.31 91 SER B CA 1
ATOM 1608 C C . SER B 1 91 ? -4.414 21.969 22.344 1 64.31 91 SER B C 1
ATOM 1610 O O . SER B 1 91 ? -4.324 22.984 23.031 1 64.31 91 SER B O 1
ATOM 1612 N N . SER B 1 92 ? -5.035 21.938 21.172 1 60.81 92 SER B N 1
ATOM 1613 C CA . SER B 1 92 ? -5.793 23.125 20.797 1 60.81 92 SER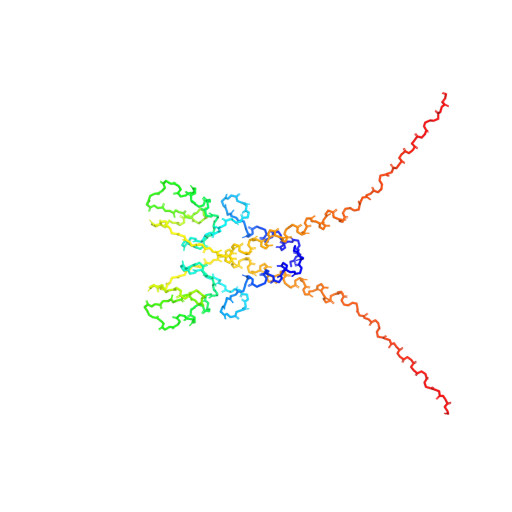 B CA 1
ATOM 1614 C C . SER B 1 92 ? -7.059 23.266 21.641 1 60.81 92 SER B C 1
ATOM 1616 O O . SER B 1 92 ? -7.801 24.234 21.5 1 60.81 92 SER B O 1
ATOM 1618 N N . TRP B 1 93 ? -7.414 22.203 22.359 1 57.69 93 TRP B N 1
ATOM 1619 C CA . TRP B 1 93 ? -8.555 22.438 23.234 1 57.69 93 TRP B CA 1
ATOM 1620 C C . TRP B 1 93 ? -8.164 23.281 24.453 1 57.69 93 TRP B C 1
ATOM 1622 O O . TRP B 1 93 ? -7.41 22.812 25.312 1 57.69 93 TRP B O 1
ATOM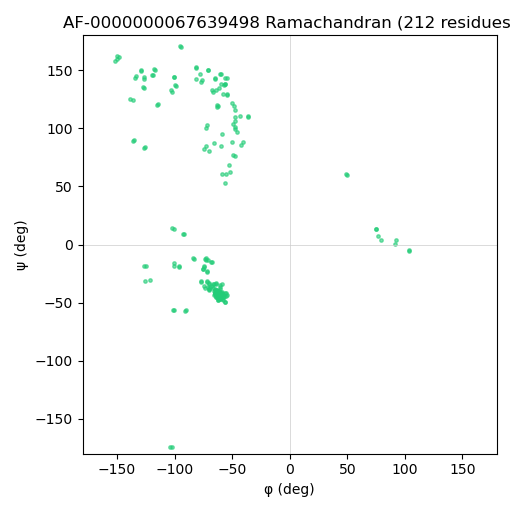 1632 N N . PRO B 1 94 ? -8.117 24.656 24.25 1 56.69 94 PRO B N 1
ATOM 1633 C CA . PRO B 1 94 ? -7.859 25.469 25.438 1 56.69 94 PRO B CA 1
ATOM 1634 C C . PRO B 1 94 ? -8.742 25.078 26.625 1 56.69 94 PRO B C 1
ATOM 1636 O O . PRO B 1 94 ? -9.875 24.641 26.438 1 56.69 94 PRO B O 1
ATOM 1639 N N . MET B 1 95 ? -8.234 24.641 27.797 1 53.59 95 MET B N 1
ATOM 1640 C CA . MET B 1 95 ? -9.008 24.562 29.031 1 53.59 95 MET B CA 1
ATOM 1641 C C . MET B 1 95 ? -9.883 25.797 29.203 1 53.59 95 MET B C 1
ATOM 1643 O O . MET B 1 95 ? -9.375 26.922 29.281 1 53.59 95 MET B O 1
ATOM 1647 N N . LEU B 1 96 ? -11.047 25.828 28.641 1 54.59 96 LEU B N 1
ATOM 1648 C CA . LEU B 1 96 ? -11.969 26.906 29.016 1 54.59 96 LEU B CA 1
ATOM 1649 C C . LEU B 1 96 ? -11.961 27.125 30.531 1 54.59 96 LEU B C 1
ATOM 1651 O O . LEU B 1 96 ? -12.016 26.172 31.297 1 54.59 96 LEU B O 1
ATOM 1655 N N . PRO B 1 97 ? -11.422 28.25 30.922 1 54.66 97 PRO B N 1
ATOM 1656 C CA . PRO B 1 97 ? -11.555 28.531 32.344 1 54.66 97 PRO B CA 1
ATOM 1657 C C . PRO B 1 97 ? -12.984 28.359 32.844 1 54.66 97 PRO B C 1
ATOM 1659 O O . PRO B 1 97 ? -13.938 28.703 32.156 1 54.66 97 PRO B O 1
ATOM 1662 N N . GLY B 1 98 ? -13.297 27.234 33.562 1 49.56 98 GLY B N 1
ATOM 1663 C CA . GLY B 1 98 ? -14.57 27.016 34.219 1 49.56 98 GLY B CA 1
ATOM 1664 C C . GLY B 1 98 ? -15.156 28.297 34.812 1 49.56 98 GLY B C 1
ATOM 1665 O O . GLY B 1 98 ? -14.422 29.125 35.375 1 49.56 98 GLY B O 1
ATOM 1666 N N . LYS B 1 99 ? -16.219 28.812 34.281 1 51.78 99 LYS B N 1
ATOM 1667 C CA . LYS B 1 99 ? -17.016 29.922 34.812 1 51.78 99 LYS B CA 1
ATOM 1668 C C . LYS B 1 99 ? -17.281 29.734 36.312 1 51.78 99 LYS B C 1
ATOM 1670 O O . LYS B 1 99 ? -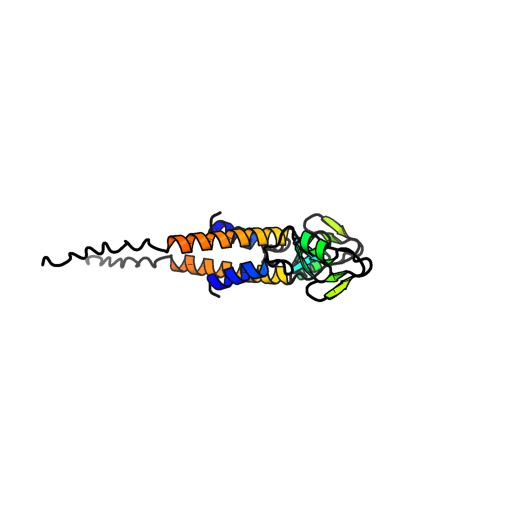17.797 28.703 36.719 1 51.78 99 LYS B O 1
ATOM 1675 N N . LEU B 1 100 ? -16.5 30.344 37.219 1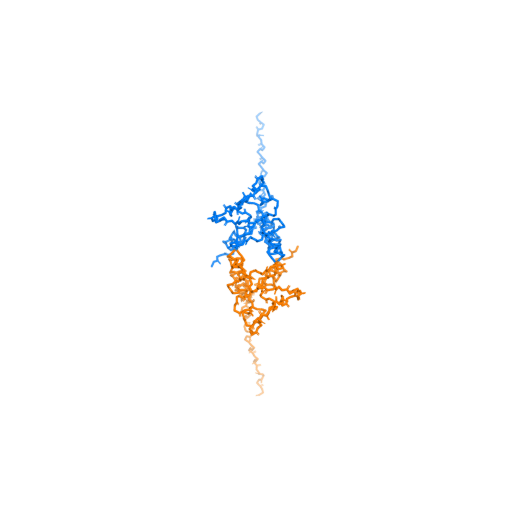 51.59 100 LEU B N 1
ATOM 1676 C CA . LEU B 1 100 ? -16.891 30.5 38.625 1 51.59 100 LEU B CA 1
ATOM 1677 C C . LEU B 1 100 ? -18.312 31.078 38.719 1 51.59 100 LEU B C 1
ATOM 1679 O O . LEU B 1 100 ? -18.578 32.188 38.219 1 51.59 100 LEU B O 1
ATOM 1683 N N . GLY B 1 101 ? -19.359 30.297 38.5 1 44.62 101 GLY B N 1
ATOM 1684 C CA . GLY B 1 101 ? -20.75 30.672 38.75 1 44.62 101 GLY B CA 1
ATOM 1685 C C . GLY B 1 101 ? -20.953 31.203 40.156 1 44.62 101 GLY B C 1
ATOM 1686 O O . GLY B 1 101 ? -20.859 30.453 41.125 1 44.62 101 GLY B O 1
ATOM 1687 N N . GLY B 1 102 ? -20.312 32.312 40.531 1 41.69 102 GLY B N 1
ATOM 1688 C CA . GLY B 1 102 ? -20.656 32.906 41.844 1 41.69 102 GLY B CA 1
ATOM 1689 C C . GLY B 1 102 ? -22.125 33.281 41.938 1 41.69 102 GLY B C 1
ATOM 1690 O O . GLY B 1 102 ? -22.594 34.219 41.281 1 41.69 102 GLY B O 1
ATOM 1691 N N . TRP B 1 103 ? -23.141 32.312 41.812 1 48.28 103 TRP B N 1
ATOM 1692 C CA . TRP B 1 103 ? -24.516 32.75 42.031 1 48.28 103 TRP B CA 1
ATOM 1693 C C . TRP B 1 103 ? -24.734 33.188 43.5 1 48.28 103 TRP B C 1
ATOM 1695 O O . TRP B 1 103 ? -24.406 32.438 44.406 1 48.28 103 TRP B O 1
ATOM 1705 N N . SER B 1 104 ? -24.453 34.469 43.75 1 47.12 104 SER B N 1
ATOM 1706 C CA . SER B 1 104 ? -24.781 35.094 45.031 1 47.12 104 SER B CA 1
ATOM 1707 C C . SER B 1 104 ? -26.281 35.031 45.281 1 47.12 104 SER B C 1
ATOM 1709 O O . SER B 1 104 ? -27.078 35.594 44.531 1 47.12 104 SER B O 1
ATOM 1711 N N . PRO B 1 105 ? -26.891 34 45.812 1 44.25 105 PRO B N 1
ATOM 1712 C CA . PRO B 1 105 ? -28.312 34 46.125 1 44.25 105 PRO B CA 1
ATOM 1713 C C . PRO B 1 105 ? -28.703 35.125 47.094 1 44.25 105 PRO B C 1
ATOM 1715 O O . PRO B 1 105 ? -27.875 35.594 47.875 1 44.25 105 PRO B O 1
ATOM 1718 N N . THR B 1 106 ? -29.75 35.938 46.781 1 41.56 106 THR B N 1
ATOM 1719 C CA . THR B 1 106 ? -30.5 37 47.469 1 41.56 106 THR B CA 1
ATOM 1720 C C . THR B 1 106 ? -30.938 36.531 48.844 1 41.56 106 THR B C 1
ATOM 1722 O O . THR B 1 106 ? -31.406 35.375 49 1 41.56 106 THR B O 1
ATOM 1725 N N . SER B 1 107 ? -30.531 37.25 49.844 1 41.25 107 SER B N 1
ATOM 1726 C CA . SER B 1 107 ? -30.844 37.344 51.25 1 41.25 107 SER B CA 1
ATOM 1727 C C . SER B 1 107 ? -32.344 37.531 51.5 1 41.25 107 SER B C 1
ATOM 1729 O O . SER B 1 107 ? -32.906 38.562 51.062 1 41.25 107 SER B O 1
ATOM 1731 N N . HIS B 1 108 ? -33.25 36.562 51.25 1 32.91 108 HIS B N 1
ATOM 1732 C CA . HIS B 1 108 ? -34.375 36.812 52.156 1 32.91 108 HIS B CA 1
ATOM 1733 C C . HIS B 1 108 ? -34.031 36.5 53.594 1 32.91 108 HIS B C 1
ATOM 1735 O O . HIS B 1 108 ? -33.281 35.531 53.844 1 32.91 108 HIS B O 1
#

InterPro domains:
  IPR001841 Zinc finger, RING-type [PS50089] (16-57)
  IPR001841 Zinc finger, RING-type [SM00184] (16-56)
  IPR013083 Zinc finger, RING/FYVE/PHD-type [G3DSA:3.30.40.10] (2-93)
  IPR017907 Zinc finger, RING-type, conserved site [PS00518] (31-40)
  IPR050143 Tripartite motif-containing [PTHR24103] (10-83)

Solvent-accessible surface area (backbone atoms only — not comparable to full-atom values): 12701 Å² total; per-residue (Å²): 132,54,70,68,57,47,51,52,50,44,50,60,58,30,31,13,80,83,83,66,42,69,40,50,70,26,25,34,34,82,86,21,55,60,31,20,44,66,59,48,50,59,72,49,53,89,51,84,64,56,44,55,40,92,82,82,54,55,70,31,72,58,95,59,70,22,56,25,64,58,59,36,53,48,29,53,44,44,54,53,53,54,53,54,52,52,54,52,59,60,63,66,53,70,78,69,78,76,78,81,78,77,77,77,80,80,83,126,131,54,69,69,57,47,52,52,51,43,52,60,59,29,31,14,81,82,82,65,43,69,41,51,69,25,25,33,33,83,85,20,55,62,31,20,43,66,58,48,52,61,73,49,54,89,53,83,63,56,43,54,40,94,80,81,54,58,70,30,72,58,94,61,70,22,54,24,64,57,58,36,52,49,29,54,44,43,54,54,54,53,52,53,52,53,55,52,59,59,63,67,54,67,78,68,76,76,78,80,76,76,76,77,78,81,84,124

Sequence (216 aa):
MELVTALVNLQEESSCPICLEYLKDPVTINCGHNFCRSCLNVSWKDLDDTFPCPVCRFCFPYKSFRRNPQLRNLTEIAKQLSRLKKKRRSSSWPMLPGKLGGWSPTSHMELVTALVNLQEESSCPICLEYLKDPVTINCGHNFCRSCLNVSWKDLDDTFPCPVCRFCFPYKSFRRNPQLRNLTEIAKQLSRLKKKRRSSSWPMLPGKLGGWSPTSH

Secondary structure (DSSP, 8-state):
--HHHHHHHHHHHTB-TTT-SBPSSEEEETTS-EEEHHHHHHHTTT-SS-EE-TTT--EESS--EEE-HHHHHHHHHHHHHHHHHHHHHHHTS---------------/--HHHHHHHHHHHTB-TTT-SBPSSEEEETTS-EEEHHHHHHHTTT-SS-EE-TTT--EESS--EEE-HHHHHHHHHHHHHHHHHHHHHHHTS---------------

Nearest PDB structures (foldseek):
  5eya-assembly1_G  TM=8.960E-01  e=1.714E-08  Homo sapiens
  5fer-assembly1_A  TM=9.318E-01  e=7.945E-08  Homo sapiens
  5eya-assembly1_F  TM=9.128E-01  e=1.037E-07  Homo sapiens
  6yxe-assembly1_A-3  TM=8.773E-01  e=1.890E-07  Homo sapiens
  6yxe-assembly2_B-2  TM=8.859E-01  e=6.710E-07  Homo sapiens

Foldseek 3Di:
DDPVVVLVVLLQVQAAPQPRHGADQWKADPVGDIHRPVRQCVQCPPPDQWRADPPPGDIDRDDDIGGDVVSVVSSVVSVVVVVVVVVVVVVVPPPPPPPPPPPPDDDD/DDPVVVLVVLLQVQAAPQPRHGADQWKADPVGDIHRPVRLCVQCPPPQQWRADPPPGDIDRDDDIGGDVVSVVSSVVSVVVVVVVVVVVVVVPPPPPPPPPPPPDDDD

Organism: Macaca fascicularis (NCBI:txid9541)

pLDDT: mean 87.16, std 18.12, range [32.91, 98.94]